Protein AF-A0A8J4BR87-F1 (afdb_monomer_lite)

Sequence (257 aa):
MSEKKEIDDIVEECCTVFRRRQIEGSLPCAKKTLDVLRLIVTNKKHSTAAALIDEMRNVGYKMQTARPVELAIGNMVRRVLHIIREEAKQEEFDDVKPTLSQPSLQETTRNQSGGLLSQALKGRLQMPRGPSLSNLLDAGIDPASFNPSLAPIQESPADRLDAATERGPDPEVDSQAGGLSRSAARQNKKTPQNWKGKHEVIESINELIDELDHIQGSITTQGVEHIHANEVILTMGMSDTTLLFLKEAAKKREFQV

Organism: NCBI:txid51714

Foldseek 3Di:
DVLVVVLVVLLVVLLVCLLVVVDDDLLVLLLSLLVSLLVCLVRDFDLALVRNLVVLVVSLVSSCVSPVVHCSSVVSSVVLSVQSVVLNVVVVVVVVPPPCPDDDDDDDDDDDDDCPPVVVVVPPDDPPDDDDVVNVVVVDDDPVPDDPPPPDDDDDDDDDDDDDDDDDDDDDDDDDDDDDDPPPPPPPPDPSDGDPCSVVSSVVSVVVSVCSVCVLVVLLVCLLVPDAAAEADDDDDDDPSVVSNVVSNVVPYHYHD

InterPro domains:
  IPR000649 Initiation factor 2B-related [PF01008] (22-257)
  IPR037171 NagB/RpiA transferase-like [SSF100950] (7-253)
  IPR051855 Eukaryotic initiation factor 2B subunit beta [PTHR45859] (3-257)

Radius of gyration: 32.0 Å; chains: 1; bounding box: 63×74×99 Å

pLDDT: mean 72.45, std 24.99, range [27.7, 97.06]

Structure (mmCIF, N/CA/C/O backbone):
data_AF-A0A8J4BR87-F1
#
_entry.id   AF-A0A8J4BR87-F1
#
loop_
_atom_site.group_PDB
_atom_site.id
_atom_site.type_symbol
_atom_site.label_atom_id
_atom_site.label_alt_id
_atom_site.label_comp_id
_atom_site.label_asym_id
_atom_site.label_entity_id
_atom_site.label_seq_id
_atom_site.pdbx_PDB_ins_code
_atom_site.Cartn_x
_atom_site.Cartn_y
_atom_site.Cartn_z
_atom_site.occupancy
_atom_site.B_iso_or_equiv
_atom_site.auth_seq_id
_atom_site.auth_comp_id
_atom_site.auth_asym_id
_atom_site.auth_atom_id
_atom_site.pdbx_PDB_model_num
ATOM 1 N N . MET A 1 1 ? 27.539 -10.843 -11.639 1.00 44.28 1 MET A N 1
ATOM 2 C CA . MET A 1 1 ? 26.332 -11.674 -11.858 1.00 44.28 1 MET A CA 1
ATOM 3 C C . MET A 1 1 ? 25.698 -12.147 -10.546 1.00 44.28 1 MET A C 1
ATOM 5 O O . MET A 1 1 ? 24.512 -12.429 -10.589 1.00 44.28 1 MET A O 1
ATOM 9 N N . SER A 1 2 ? 26.409 -12.160 -9.405 1.00 51.53 2 SER A N 1
ATOM 10 C CA . SER A 1 2 ? 25.830 -12.522 -8.092 1.00 51.53 2 SER A CA 1
ATOM 11 C C . SER A 1 2 ? 24.732 -11.577 -7.592 1.00 51.53 2 SER A C 1
ATOM 13 O O . SER A 1 2 ? 23.666 -12.045 -7.231 1.00 51.53 2 SER A O 1
ATOM 15 N N . GLU A 1 3 ? 24.921 -10.261 -7.694 1.00 57.84 3 GLU A N 1
ATOM 16 C CA . GLU A 1 3 ? 23.986 -9.266 -7.126 1.00 57.84 3 GLU A CA 1
ATOM 17 C C . GLU A 1 3 ? 22.577 -9.293 -7.760 1.00 57.84 3 GLU A C 1
ATOM 19 O O . GLU A 1 3 ? 21.573 -9.031 -7.108 1.00 57.84 3 GLU A O 1
ATOM 24 N N . LYS A 1 4 ? 22.468 -9.677 -9.042 1.00 59.34 4 LYS A N 1
ATOM 25 C CA . LYS A 1 4 ? 21.160 -9.880 -9.696 1.00 59.34 4 LYS A CA 1
ATOM 26 C C . LYS A 1 4 ? 20.432 -11.110 -9.154 1.00 59.34 4 LYS A C 1
ATOM 28 O O . LYS A 1 4 ? 19.213 -11.087 -9.052 1.00 59.34 4 LYS A O 1
ATOM 33 N N . LYS A 1 5 ? 21.191 -12.157 -8.820 1.00 62.69 5 LYS A N 1
ATOM 34 C CA . LYS A 1 5 ? 20.657 -13.411 -8.292 1.00 62.69 5 LYS A CA 1
ATOM 35 C C . LYS A 1 5 ? 20.088 -13.201 -6.887 1.00 62.69 5 LYS A C 1
ATOM 37 O O . LYS A 1 5 ? 18.991 -13.659 -6.617 1.00 62.69 5 LYS A O 1
ATOM 42 N N . GLU A 1 6 ? 20.759 -12.390 -6.070 1.00 84.00 6 GLU A N 1
ATOM 43 C CA . GLU A 1 6 ? 20.320 -12.060 -4.707 1.00 84.00 6 GLU A CA 1
ATOM 44 C C . GLU A 1 6 ? 18.938 -11.381 -4.663 1.00 84.00 6 GLU A C 1
ATOM 46 O O . GLU A 1 6 ? 18.112 -11.714 -3.820 1.00 84.00 6 GLU A O 1
ATOM 51 N N . ILE A 1 7 ? 18.633 -10.466 -5.591 1.00 85.94 7 ILE A N 1
ATOM 52 C CA . ILE A 1 7 ? 17.323 -9.784 -5.614 1.00 85.94 7 ILE A CA 1
ATOM 53 C C . ILE A 1 7 ? 16.216 -10.727 -6.085 1.00 85.94 7 ILE A C 1
ATOM 55 O O . ILE A 1 7 ? 15.117 -10.718 -5.529 1.00 85.94 7 ILE A O 1
ATOM 59 N N . ASP A 1 8 ? 16.489 -11.527 -7.114 1.00 87.62 8 ASP A N 1
ATOM 60 C CA . ASP A 1 8 ? 15.513 -12.491 -7.624 1.00 87.62 8 ASP A CA 1
ATOM 61 C C . ASP A 1 8 ? 15.208 -13.571 -6.567 1.00 87.62 8 ASP A C 1
ATOM 63 O O . ASP A 1 8 ? 14.056 -13.997 -6.447 1.00 87.62 8 ASP A O 1
ATOM 67 N N . ASP A 1 9 ? 16.198 -13.928 -5.739 1.00 91.50 9 ASP A N 1
ATOM 68 C CA . ASP A 1 9 ? 16.033 -14.799 -4.573 1.00 91.50 9 ASP A CA 1
ATOM 69 C C . ASP A 1 9 ? 15.124 -14.151 -3.509 1.00 91.50 9 ASP A C 1
ATOM 71 O O . ASP A 1 9 ? 14.207 -14.807 -3.022 1.00 91.50 9 ASP A O 1
ATOM 75 N N . ILE A 1 10 ? 15.280 -12.851 -3.213 1.00 90.81 10 ILE A N 1
ATOM 76 C CA . ILE A 1 10 ? 14.391 -12.112 -2.288 1.00 90.81 10 ILE A CA 1
ATOM 77 C C . ILE A 1 10 ? 12.951 -12.048 -2.819 1.00 90.81 10 ILE A C 1
ATOM 79 O O . ILE A 1 10 ? 11.987 -12.154 -2.056 1.00 90.81 10 ILE A O 1
ATOM 83 N N . VAL A 1 11 ? 12.775 -11.881 -4.133 1.00 91.69 11 VAL A N 1
ATOM 84 C CA . VAL A 1 11 ? 11.447 -11.906 -4.764 1.00 91.69 11 VAL A CA 1
ATOM 85 C C . VAL A 1 11 ? 10.819 -13.292 -4.639 1.00 91.69 11 VAL A C 1
ATOM 87 O O . VAL A 1 11 ? 9.633 -13.390 -4.314 1.00 91.69 11 VAL A O 1
ATOM 90 N N . GLU A 1 12 ? 11.580 -14.364 -4.877 1.00 93.31 12 GLU A N 1
ATOM 91 C CA . GLU A 1 12 ? 11.076 -15.728 -4.696 1.00 93.31 12 GLU A CA 1
ATOM 92 C C . GLU A 1 12 ? 10.766 -16.010 -3.225 1.00 93.31 12 GLU A C 1
ATOM 94 O O . GLU A 1 12 ? 9.688 -16.522 -2.932 1.00 93.31 12 GLU A O 1
ATOM 99 N N . GLU A 1 13 ? 11.628 -15.601 -2.294 1.00 93.38 13 GLU A N 1
ATOM 100 C CA . GLU A 1 13 ? 11.376 -15.698 -0.858 1.00 93.38 13 GLU A CA 1
ATOM 101 C C . GLU A 1 13 ? 10.061 -14.998 -0.497 1.00 93.38 13 GLU A C 1
ATOM 103 O O . GLU A 1 13 ? 9.179 -15.616 0.099 1.00 93.38 13 GLU A O 1
ATOM 108 N N . CYS A 1 14 ? 9.854 -13.762 -0.954 1.00 91.50 14 CYS A N 1
ATOM 109 C CA . CYS A 1 14 ? 8.600 -13.037 -0.754 1.00 91.50 14 CYS A CA 1
ATOM 110 C C . CYS A 1 14 ? 7.389 -13.793 -1.335 1.00 91.50 14 CYS A C 1
ATOM 112 O O . CYS A 1 14 ? 6.352 -13.926 -0.680 1.00 91.50 14 CYS A O 1
ATOM 114 N N . CYS A 1 15 ? 7.526 -14.382 -2.527 1.00 93.06 15 CYS A N 1
ATOM 115 C CA . CYS A 1 15 ? 6.483 -15.227 -3.110 1.00 93.06 15 CYS A CA 1
ATOM 116 C C . CYS A 1 15 ? 6.211 -16.474 -2.253 1.00 93.06 15 CYS A C 1
ATOM 118 O O . CYS A 1 15 ? 5.051 -16.855 -2.085 1.00 93.06 15 CYS A O 1
ATOM 120 N N . THR A 1 16 ? 7.239 -17.108 -1.678 1.00 94.19 16 THR A N 1
ATOM 121 C CA . THR A 1 16 ? 7.049 -18.249 -0.770 1.00 94.19 16 THR A CA 1
ATOM 122 C C . THR A 1 16 ? 6.348 -17.842 0.522 1.00 94.19 16 THR A C 1
ATOM 124 O O . THR A 1 16 ? 5.441 -18.553 0.952 1.00 94.19 16 THR A O 1
ATOM 127 N N . VAL A 1 17 ? 6.688 -16.682 1.091 1.00 93.00 17 VAL A N 1
ATOM 128 C CA . VAL A 1 17 ? 6.035 -16.094 2.270 1.00 93.00 17 VAL A CA 1
ATOM 129 C C . VAL A 1 17 ? 4.542 -15.876 2.002 1.00 93.00 17 VAL A C 1
ATOM 131 O O . VAL A 1 17 ? 3.706 -16.261 2.824 1.00 93.00 17 VAL A O 1
ATOM 134 N N . PHE A 1 18 ? 4.185 -15.354 0.822 1.00 93.69 18 PHE A N 1
ATOM 135 C CA . PHE A 1 18 ? 2.788 -15.176 0.413 1.00 93.69 18 PHE A CA 1
ATOM 136 C C . PHE A 1 18 ? 2.056 -16.498 0.162 1.00 93.69 18 PHE A C 1
ATOM 138 O O . PHE A 1 18 ? 0.929 -16.657 0.631 1.00 93.69 18 PHE A O 1
ATOM 145 N N . ARG A 1 19 ? 2.685 -17.474 -0.510 1.00 92.56 19 ARG A N 1
ATOM 146 C CA . ARG A 1 19 ? 2.087 -18.807 -0.733 1.00 92.56 19 ARG A CA 1
ATOM 147 C C . ARG A 1 19 ? 1.840 -19.550 0.581 1.00 92.56 19 ARG A C 1
ATOM 149 O O . ARG A 1 19 ? 0.820 -20.216 0.727 1.00 92.56 19 ARG A O 1
ATOM 156 N N . ARG A 1 20 ? 2.770 -19.431 1.534 1.00 93.94 20 ARG A N 1
ATOM 157 C CA . ARG A 1 20 ? 2.714 -20.082 2.853 1.00 93.94 20 ARG A CA 1
ATOM 158 C C . ARG A 1 20 ? 1.835 -19.350 3.866 1.00 93.94 20 ARG A C 1
ATOM 160 O O . ARG A 1 20 ? 1.675 -19.866 4.965 1.00 93.94 20 ARG A O 1
ATOM 167 N N . ARG A 1 21 ? 1.278 -18.182 3.515 1.00 87.31 21 ARG A N 1
ATOM 168 C CA . ARG A 1 21 ? 0.439 -17.350 4.399 1.00 87.31 21 ARG A CA 1
ATOM 169 C C . ARG A 1 21 ? 1.119 -16.975 5.719 1.00 87.31 21 ARG A C 1
ATOM 171 O O . ARG A 1 21 ? 0.490 -16.916 6.763 1.00 87.31 21 ARG A O 1
ATOM 178 N N . GLN A 1 22 ? 2.422 -16.717 5.671 1.00 90.81 22 GLN A N 1
ATOM 179 C CA . GLN A 1 22 ? 3.157 -16.269 6.860 1.00 90.81 22 GLN A CA 1
ATOM 180 C C . GLN A 1 22 ? 2.854 -14.809 7.214 1.00 90.81 22 GLN A C 1
ATOM 182 O O . GLN A 1 22 ? 3.007 -14.405 8.361 1.00 90.81 22 GLN A O 1
ATOM 187 N N . ILE A 1 23 ? 2.436 -14.021 6.220 1.00 89.06 23 ILE A N 1
ATOM 188 C CA . ILE A 1 23 ? 1.965 -12.652 6.395 1.00 89.06 23 ILE A CA 1
ATOM 189 C C . ILE A 1 23 ? 0.513 -12.620 5.927 1.00 89.06 23 ILE A C 1
ATOM 191 O O . ILE A 1 23 ? 0.223 -12.953 4.774 1.00 89.06 23 ILE A O 1
ATOM 195 N N . GLU A 1 24 ? -0.385 -12.233 6.826 1.00 86.19 24 GLU A N 1
ATOM 196 C CA . GLU A 1 24 ? -1.817 -12.101 6.567 1.00 86.19 24 GLU A CA 1
ATOM 197 C C . GLU A 1 24 ? -2.277 -10.667 6.834 1.00 86.19 24 GLU A C 1
ATOM 199 O O . GLU A 1 24 ? -1.719 -9.970 7.682 1.00 86.19 24 GLU A O 1
ATOM 204 N N . GLY A 1 25 ? -3.288 -10.219 6.088 1.00 89.62 25 GLY A N 1
ATOM 205 C CA . GLY A 1 25 ? -3.861 -8.886 6.230 1.00 89.62 25 GLY A CA 1
ATOM 206 C C . GLY A 1 25 ? -3.328 -7.878 5.214 1.00 89.62 25 GLY A C 1
ATOM 207 O O . GLY A 1 25 ? -2.208 -7.971 4.706 1.00 89.62 25 GLY A O 1
ATOM 208 N N . SER A 1 26 ? -4.149 -6.870 4.928 1.00 92.88 26 SER A N 1
ATOM 209 C CA . SER A 1 26 ? -3.896 -5.898 3.862 1.00 92.88 26 SER A CA 1
ATOM 210 C C . SER A 1 26 ? -2.658 -5.033 4.120 1.00 92.88 26 SER A C 1
ATOM 212 O O . SER A 1 26 ? -1.836 -4.865 3.220 1.00 92.88 26 SER A O 1
ATOM 214 N N . LEU A 1 27 ? -2.494 -4.522 5.345 1.00 93.06 27 LEU A N 1
ATOM 215 C CA . LEU A 1 27 ? -1.415 -3.605 5.721 1.00 93.06 27 LEU A CA 1
ATOM 216 C C . LEU A 1 27 ? -0.010 -4.239 5.663 1.00 93.06 27 LEU A C 1
ATOM 218 O O . LEU A 1 27 ? 0.834 -3.717 4.932 1.00 93.06 27 LEU A O 1
ATOM 222 N N . PRO A 1 28 ? 0.288 -5.352 6.366 1.00 93.94 28 PRO A N 1
ATOM 223 C CA . PRO A 1 28 ? 1.635 -5.921 6.340 1.00 93.94 28 PRO A CA 1
ATOM 224 C C . PRO A 1 28 ? 2.002 -6.457 4.948 1.00 93.94 28 PRO A C 1
ATOM 226 O O . PRO A 1 28 ? 3.160 -6.387 4.536 1.00 93.94 28 PRO A O 1
ATOM 229 N N . CYS A 1 29 ? 1.014 -6.916 4.175 1.00 94.62 29 CYS A N 1
ATOM 230 C CA . CYS A 1 29 ? 1.235 -7.356 2.802 1.00 94.62 29 CYS A CA 1
ATOM 231 C C . CYS A 1 29 ? 1.516 -6.187 1.854 1.00 94.62 29 CYS A C 1
ATOM 233 O O . CYS A 1 29 ? 2.370 -6.317 0.973 1.00 94.62 29 CYS A O 1
ATOM 235 N N . ALA A 1 30 ? 0.851 -5.044 2.042 1.00 96.06 30 ALA A N 1
ATOM 236 C CA . ALA A 1 30 ? 1.151 -3.819 1.310 1.00 96.06 30 ALA A CA 1
ATOM 237 C C . ALA A 1 30 ? 2.583 -3.338 1.595 1.00 96.06 30 ALA A C 1
ATOM 239 O O . ALA A 1 30 ? 3.346 -3.138 0.651 1.00 96.06 30 ALA A O 1
ATOM 240 N N . LYS A 1 31 ? 2.983 -3.262 2.874 1.00 95.12 31 LYS A N 1
ATOM 241 C CA . LYS A 1 31 ? 4.339 -2.847 3.281 1.00 95.12 31 LYS A CA 1
ATOM 242 C C . LYS A 1 31 ? 5.420 -3.757 2.709 1.00 95.12 31 LYS A C 1
ATOM 244 O O . LYS A 1 31 ? 6.306 -3.285 2.005 1.00 95.12 31 LYS A O 1
ATOM 249 N N . LYS A 1 32 ? 5.286 -5.076 2.896 1.00 94.62 32 LYS A N 1
ATOM 250 C CA . LYS A 1 32 ? 6.249 -6.046 2.352 1.00 94.62 32 LYS A CA 1
ATOM 251 C C . LYS A 1 32 ? 6.350 -5.959 0.827 1.00 94.62 32 LYS A C 1
ATOM 253 O O . LYS A 1 32 ? 7.435 -6.126 0.275 1.00 94.62 32 LYS A O 1
ATOM 258 N N . THR A 1 33 ? 5.233 -5.689 0.145 1.00 95.62 33 THR A N 1
ATOM 259 C CA . THR A 1 33 ? 5.228 -5.480 -1.309 1.00 95.62 33 THR A CA 1
ATOM 260 C C . THR A 1 33 ? 6.038 -4.243 -1.685 1.00 95.62 33 THR A C 1
ATOM 262 O O . THR A 1 33 ? 6.914 -4.339 -2.540 1.00 95.62 33 THR A O 1
ATOM 265 N N . LEU A 1 34 ? 5.798 -3.106 -1.030 1.00 96.75 34 LEU A N 1
ATOM 266 C CA . LEU A 1 34 ? 6.537 -1.868 -1.286 1.00 96.75 34 LEU A CA 1
ATOM 267 C C . LEU A 1 34 ? 8.026 -1.993 -0.960 1.00 96.75 34 LEU A C 1
ATOM 269 O O . LEU A 1 34 ? 8.841 -1.509 -1.737 1.00 96.75 34 LEU A O 1
ATOM 273 N N . ASP A 1 35 ? 8.394 -2.705 0.106 1.00 95.12 35 ASP A N 1
ATOM 274 C CA . ASP A 1 35 ? 9.796 -2.960 0.450 1.00 95.12 35 ASP A CA 1
ATOM 275 C C . ASP A 1 35 ? 10.542 -3.705 -0.659 1.00 95.12 35 ASP A C 1
ATOM 277 O O . ASP A 1 35 ? 11.651 -3.319 -1.036 1.00 95.12 35 ASP A O 1
ATOM 281 N N . VAL A 1 36 ? 9.925 -4.752 -1.216 1.00 94.62 36 VAL A N 1
ATOM 282 C CA . VAL A 1 36 ? 10.506 -5.516 -2.329 1.00 94.62 36 VAL A CA 1
ATOM 283 C C . VAL A 1 36 ? 10.600 -4.652 -3.587 1.00 94.62 36 VAL A C 1
ATOM 285 O O . VAL A 1 36 ? 11.641 -4.642 -4.244 1.00 94.62 36 VAL A O 1
ATOM 288 N N . LEU A 1 37 ? 9.550 -3.891 -3.911 1.00 94.69 37 LEU A N 1
ATOM 289 C CA . LEU A 1 37 ? 9.556 -2.995 -5.071 1.00 94.69 37 LEU A CA 1
ATOM 290 C C . LEU A 1 37 ? 10.626 -1.901 -4.941 1.00 94.69 37 LEU A C 1
ATOM 292 O O . LEU A 1 37 ? 11.383 -1.675 -5.883 1.00 94.69 37 LEU A O 1
ATOM 296 N N . ARG A 1 38 ? 10.758 -1.288 -3.762 1.00 94.50 38 ARG A N 1
ATOM 297 C CA . ARG A 1 38 ? 11.815 -0.321 -3.443 1.00 94.50 38 ARG A CA 1
ATOM 298 C C . ARG A 1 38 ? 13.200 -0.935 -3.621 1.00 94.50 38 ARG A C 1
ATOM 300 O O . ARG A 1 38 ? 14.060 -0.331 -4.256 1.00 94.50 38 ARG A O 1
ATOM 307 N N . LEU A 1 39 ? 13.417 -2.147 -3.107 1.00 92.38 39 LEU A N 1
ATOM 308 C CA . LEU A 1 39 ? 14.700 -2.844 -3.223 1.00 92.38 39 LEU A CA 1
ATOM 309 C C . LEU A 1 39 ? 15.091 -3.091 -4.688 1.00 92.38 39 LEU A C 1
ATOM 311 O O . LEU A 1 39 ? 16.261 -2.926 -5.048 1.00 92.38 39 LEU A O 1
ATOM 315 N N . ILE A 1 40 ? 14.118 -3.451 -5.530 1.00 91.25 40 ILE A N 1
ATOM 316 C CA . ILE A 1 40 ? 14.319 -3.641 -6.970 1.00 91.25 40 ILE A CA 1
ATOM 317 C C . ILE A 1 40 ? 14.729 -2.325 -7.624 1.00 91.25 40 ILE A C 1
ATOM 319 O O . ILE A 1 40 ? 15.758 -2.294 -8.301 1.00 91.25 40 ILE A O 1
ATOM 323 N N . VAL A 1 41 ? 13.979 -1.245 -7.379 1.00 90.75 41 VAL A N 1
ATOM 324 C CA . VAL A 1 41 ? 14.276 0.078 -7.947 1.00 90.75 41 VAL A CA 1
ATOM 325 C C . VAL A 1 41 ? 15.675 0.530 -7.531 1.00 90.75 41 VAL A C 1
ATOM 327 O O . VAL A 1 41 ? 16.441 0.971 -8.386 1.00 90.75 41 VAL A O 1
ATOM 330 N N . THR A 1 42 ? 16.056 0.365 -6.261 1.00 89.56 42 THR A N 1
ATOM 331 C CA . THR A 1 42 ? 17.358 0.791 -5.722 1.00 89.56 42 THR A CA 1
ATOM 332 C C . THR A 1 42 ? 18.535 0.014 -6.308 1.00 89.56 42 THR A C 1
ATOM 334 O O . THR A 1 42 ? 19.512 0.632 -6.739 1.00 89.56 42 THR A O 1
ATOM 337 N N . ASN A 1 43 ? 18.458 -1.314 -6.387 1.00 86.69 43 ASN A N 1
ATOM 338 C CA . ASN A 1 43 ? 19.631 -2.134 -6.711 1.00 86.69 43 ASN A CA 1
ATOM 339 C C . ASN A 1 43 ? 19.734 -2.514 -8.194 1.00 86.69 43 ASN A C 1
ATOM 341 O O . ASN A 1 43 ? 20.841 -2.612 -8.732 1.00 86.69 43 ASN A O 1
ATOM 345 N N . LYS A 1 44 ? 18.614 -2.691 -8.909 1.00 83.38 44 LYS A N 1
ATOM 346 C CA . LYS A 1 44 ? 18.674 -2.994 -10.345 1.00 83.38 44 LYS A CA 1
ATOM 347 C C . LYS A 1 44 ? 19.016 -1.723 -11.144 1.00 83.38 44 LYS A C 1
ATOM 349 O O . LYS A 1 44 ? 18.577 -0.605 -10.855 1.00 83.38 44 LYS A O 1
ATOM 354 N N . LYS A 1 45 ? 19.874 -1.896 -12.156 1.00 80.06 45 LYS A N 1
ATOM 355 C CA . LYS A 1 45 ? 20.243 -0.839 -13.111 1.00 80.06 45 LYS A CA 1
ATOM 356 C C . LYS A 1 45 ? 19.195 -0.802 -14.216 1.00 80.06 45 LYS A C 1
ATOM 358 O O . LYS A 1 45 ? 19.082 -1.767 -14.971 1.00 80.06 45 LYS A O 1
ATOM 363 N N . HIS A 1 46 ? 18.461 0.300 -14.309 1.00 80.62 46 HIS A N 1
ATOM 364 C CA . HIS A 1 46 ? 17.431 0.508 -15.323 1.00 80.62 46 HIS A CA 1
ATOM 365 C C . HIS A 1 46 ? 17.866 1.626 -16.264 1.00 80.62 46 HIS A C 1
ATOM 367 O O . HIS A 1 46 ? 18.093 2.752 -15.827 1.00 80.62 46 HIS A O 1
ATOM 373 N N . SER A 1 47 ? 17.994 1.303 -17.551 1.00 79.19 47 SER A N 1
ATOM 374 C CA . SER A 1 47 ? 18.400 2.267 -18.582 1.00 79.19 47 SER A CA 1
ATOM 375 C C . SER A 1 47 ? 17.255 3.163 -19.054 1.00 79.19 47 SER A C 1
ATOM 377 O O . SER A 1 47 ? 17.500 4.234 -19.595 1.00 79.19 47 SER A O 1
ATOM 379 N N . THR A 1 48 ? 16.008 2.725 -18.878 1.00 87.06 48 THR A N 1
ATOM 380 C CA . THR A 1 48 ? 14.811 3.419 -19.368 1.00 87.06 48 THR A CA 1
ATOM 381 C C . THR A 1 48 ? 13.644 3.142 -18.428 1.00 87.06 48 THR A C 1
ATOM 383 O O . THR A 1 48 ? 13.526 2.024 -17.919 1.00 87.06 48 THR A O 1
ATOM 386 N N . ALA A 1 49 ? 12.752 4.120 -18.252 1.00 88.00 49 ALA A N 1
ATOM 387 C CA . ALA A 1 49 ? 11.529 3.961 -17.467 1.00 88.00 49 ALA A CA 1
ATOM 388 C C . ALA A 1 49 ? 10.662 2.784 -17.959 1.00 88.00 49 ALA A C 1
ATOM 390 O O . ALA A 1 49 ? 10.167 2.003 -17.153 1.00 88.00 49 ALA A O 1
ATOM 391 N N . ALA A 1 50 ? 10.555 2.578 -19.278 1.00 89.88 50 ALA A N 1
ATOM 392 C CA . ALA A 1 50 ? 9.822 1.451 -19.864 1.00 89.88 50 ALA A CA 1
ATOM 393 C C . ALA A 1 50 ? 10.346 0.081 -19.389 1.00 89.88 50 ALA A C 1
ATOM 395 O O . ALA A 1 50 ? 9.563 -0.776 -18.987 1.00 89.88 50 ALA A O 1
ATOM 396 N N . ALA A 1 51 ? 11.671 -0.096 -19.346 1.00 90.88 51 ALA A N 1
ATOM 397 C CA . ALA A 1 51 ? 12.285 -1.338 -18.877 1.00 90.88 51 ALA A CA 1
ATOM 398 C C . ALA A 1 51 ? 12.040 -1.578 -17.376 1.00 90.88 51 ALA A C 1
ATOM 400 O O . ALA A 1 51 ? 11.856 -2.718 -16.956 1.00 90.88 51 ALA A O 1
ATOM 401 N N . LEU A 1 52 ? 12.022 -0.514 -16.562 1.00 91.25 52 LEU A N 1
ATOM 402 C CA . LEU A 1 52 ? 11.656 -0.603 -15.145 1.00 91.25 52 LEU A CA 1
ATOM 403 C C . LEU A 1 52 ? 10.180 -0.989 -14.971 1.00 91.25 52 LEU A C 1
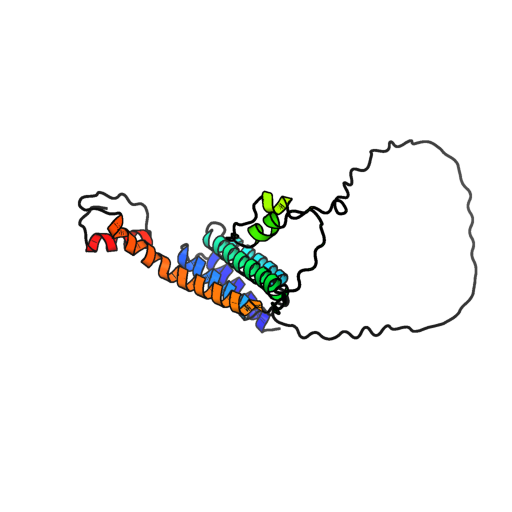ATOM 405 O O . LEU A 1 52 ? 9.857 -1.863 -14.171 1.00 91.25 52 LEU A O 1
ATOM 409 N N . ILE A 1 53 ? 9.293 -0.373 -15.749 1.00 93.31 53 ILE A N 1
ATOM 410 C CA . ILE A 1 53 ? 7.858 -0.658 -15.735 1.00 93.31 53 ILE A CA 1
ATOM 411 C C . ILE A 1 53 ? 7.585 -2.130 -16.073 1.00 93.31 53 ILE A C 1
ATOM 413 O O . ILE A 1 53 ? 6.788 -2.769 -15.385 1.00 93.31 53 ILE A O 1
ATOM 417 N N . ASP A 1 54 ? 8.220 -2.676 -17.110 1.00 93.69 54 ASP A N 1
ATOM 418 C CA . ASP A 1 54 ? 8.008 -4.070 -17.514 1.00 93.69 54 ASP A CA 1
ATOM 419 C C . ASP A 1 54 ? 8.543 -5.058 -16.466 1.00 93.69 54 ASP A C 1
ATOM 421 O O . ASP A 1 54 ? 7.857 -6.023 -16.121 1.00 93.69 54 ASP A O 1
ATOM 425 N N . GLU A 1 55 ? 9.707 -4.776 -15.876 1.00 92.12 55 GLU A N 1
ATOM 426 C CA . GLU A 1 55 ? 10.253 -5.568 -14.768 1.00 92.12 55 GLU A CA 1
ATOM 427 C C . GLU A 1 55 ? 9.300 -5.574 -13.563 1.00 92.12 55 GLU A C 1
ATOM 429 O O . GLU A 1 55 ? 8.974 -6.627 -13.011 1.00 92.12 55 GLU A O 1
ATOM 434 N N . MET A 1 56 ? 8.785 -4.405 -13.181 1.00 93.50 56 MET A N 1
ATOM 435 C CA . MET A 1 56 ? 7.850 -4.280 -12.066 1.00 93.50 56 MET A CA 1
ATOM 436 C C . MET A 1 56 ? 6.507 -4.953 -12.325 1.00 93.50 56 MET A C 1
ATOM 438 O O . MET A 1 56 ? 5.922 -5.519 -11.399 1.00 93.50 56 MET A O 1
ATOM 442 N N . ARG A 1 57 ? 6.021 -4.944 -13.571 1.00 95.25 57 ARG A N 1
ATOM 443 C CA . ARG A 1 57 ? 4.837 -5.725 -13.952 1.00 95.25 57 ARG A CA 1
ATOM 444 C C . ARG A 1 57 ? 5.090 -7.219 -13.799 1.00 95.25 57 ARG A C 1
ATOM 446 O O . ARG A 1 57 ? 4.237 -7.899 -13.239 1.00 95.25 57 ARG A O 1
ATOM 453 N N . ASN A 1 58 ? 6.237 -7.721 -14.254 1.00 94.69 58 ASN A N 1
ATOM 454 C CA . ASN A 1 58 ? 6.569 -9.144 -14.161 1.00 94.69 58 ASN A CA 1
ATOM 455 C C . ASN A 1 58 ? 6.680 -9.602 -12.702 1.00 94.69 58 ASN A C 1
ATOM 457 O O . ASN A 1 58 ? 6.055 -10.591 -12.312 1.00 94.69 58 ASN A O 1
ATOM 461 N N . VAL A 1 59 ? 7.413 -8.850 -11.876 1.00 94.44 59 VAL A N 1
ATOM 462 C CA . VAL A 1 59 ? 7.532 -9.127 -10.437 1.00 94.44 59 VAL A CA 1
ATOM 463 C C . VAL A 1 59 ? 6.171 -9.029 -9.750 1.00 94.44 59 VAL A C 1
ATOM 465 O O . VAL A 1 59 ? 5.775 -9.940 -9.024 1.00 94.44 59 VAL A O 1
ATOM 468 N N . GLY A 1 60 ? 5.414 -7.967 -10.023 1.00 94.75 60 GLY A N 1
ATOM 469 C CA . GLY A 1 60 ? 4.093 -7.763 -9.441 1.00 94.75 60 GLY A CA 1
ATOM 470 C C . GLY A 1 60 ? 3.093 -8.854 -9.823 1.00 94.75 60 GLY A C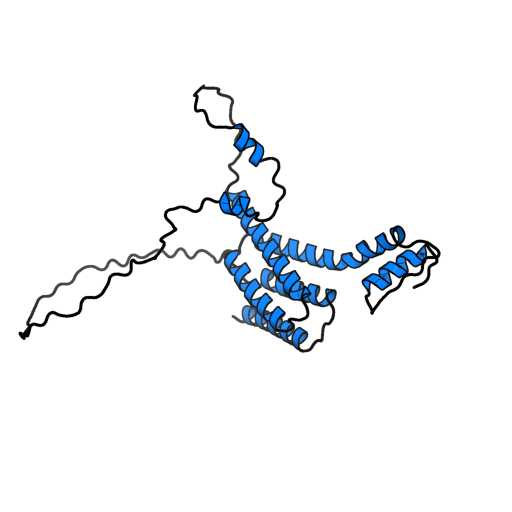 1
ATOM 471 O O . GLY A 1 60 ? 2.358 -9.334 -8.963 1.00 94.75 60 GLY A O 1
ATOM 472 N N . TYR A 1 61 ? 3.109 -9.315 -11.076 1.00 95.81 61 TYR A N 1
ATOM 473 C CA . TYR A 1 61 ? 2.294 -10.442 -11.533 1.00 95.81 61 TYR A CA 1
ATOM 474 C C . TYR A 1 61 ? 2.673 -11.738 -10.808 1.00 95.81 61 TYR A C 1
ATOM 476 O O . TYR A 1 61 ? 1.799 -12.474 -10.343 1.00 95.81 61 TYR A O 1
ATOM 484 N N . LYS A 1 62 ? 3.972 -11.999 -10.628 1.00 95.31 62 LYS A N 1
ATOM 485 C CA . LYS A 1 62 ? 4.467 -13.162 -9.879 1.00 95.31 62 LYS A CA 1
ATOM 486 C C . LYS A 1 62 ? 4.031 -13.131 -8.407 1.00 95.31 62 LYS A C 1
ATOM 488 O O . LYS A 1 62 ? 3.565 -14.138 -7.878 1.00 95.31 62 LYS A O 1
ATOM 493 N N . MET A 1 63 ? 4.099 -11.967 -7.761 1.00 93.56 63 MET A N 1
ATOM 494 C CA . MET A 1 63 ? 3.643 -11.781 -6.377 1.00 93.56 63 MET A CA 1
ATOM 495 C C . MET A 1 63 ? 2.117 -11.891 -6.247 1.00 93.56 63 MET A C 1
ATOM 497 O O . MET A 1 63 ? 1.617 -12.489 -5.296 1.00 93.56 63 MET A O 1
ATOM 501 N N . GLN A 1 64 ? 1.359 -11.357 -7.208 1.00 94.56 64 GLN A N 1
ATOM 502 C CA . GLN A 1 64 ? -0.103 -11.413 -7.192 1.00 94.56 64 GLN A CA 1
ATOM 503 C C . GLN A 1 64 ? -0.625 -12.831 -7.451 1.00 94.56 64 GLN A C 1
ATOM 505 O O . GLN A 1 64 ? -1.563 -13.275 -6.794 1.00 94.56 64 GLN A O 1
ATOM 510 N N . THR A 1 65 ? -0.002 -13.571 -8.370 1.00 94.62 65 THR A N 1
ATOM 511 C CA . THR A 1 65 ? -0.355 -14.976 -8.636 1.00 94.62 65 THR A CA 1
ATOM 512 C C . THR A 1 65 ? 0.004 -15.898 -7.473 1.00 94.62 65 THR A C 1
ATOM 514 O O . THR A 1 65 ? -0.670 -16.906 -7.274 1.00 94.62 65 THR A O 1
ATOM 517 N N . ALA A 1 66 ? 1.001 -15.542 -6.653 1.00 93.31 66 ALA A N 1
ATOM 518 C CA . ALA A 1 66 ? 1.306 -16.262 -5.418 1.00 93.31 66 ALA A CA 1
ATOM 519 C C . ALA A 1 66 ? 0.145 -16.225 -4.405 1.00 93.31 66 ALA A C 1
ATOM 521 O O . ALA A 1 66 ? -0.044 -17.194 -3.669 1.00 93.31 66 ALA A O 1
ATOM 522 N N . ARG A 1 67 ? -0.642 -15.138 -4.375 1.00 91.12 67 ARG A N 1
ATOM 523 C CA . ARG A 1 67 ? -1.815 -14.997 -3.499 1.00 91.12 67 ARG A CA 1
ATOM 524 C C . ARG A 1 67 ? -2.875 -14.068 -4.121 1.00 91.12 67 ARG A C 1
ATOM 526 O O . ARG A 1 67 ? -2.940 -12.891 -3.766 1.00 91.12 67 ARG A O 1
ATOM 533 N N . PRO A 1 68 ? -3.751 -14.586 -5.003 1.00 91.50 68 PRO A N 1
ATOM 534 C CA . PRO A 1 68 ? -4.678 -13.757 -5.782 1.00 91.50 68 PRO A CA 1
ATOM 535 C C . PRO A 1 68 ? -5.815 -13.139 -4.956 1.00 91.50 68 PRO A C 1
ATOM 537 O O . PRO A 1 68 ? -6.387 -12.134 -5.369 1.00 91.50 68 PRO A O 1
ATOM 540 N N . VAL A 1 69 ? -6.131 -13.714 -3.791 1.00 92.56 69 VAL A N 1
ATOM 541 C CA . VAL A 1 69 ? -7.181 -13.215 -2.880 1.00 92.56 69 VAL A CA 1
ATOM 542 C C . VAL A 1 69 ? -6.804 -11.861 -2.271 1.00 92.56 69 VAL A C 1
ATOM 544 O O . VAL A 1 69 ? -7.664 -11.056 -1.930 1.00 92.56 69 VAL A O 1
ATOM 547 N N . GLU A 1 70 ? -5.509 -11.581 -2.160 1.00 92.44 70 GLU A N 1
ATOM 548 C CA . GLU A 1 70 ? -5.009 -10.410 -1.453 1.00 92.44 70 GLU A CA 1
ATOM 549 C C . GLU A 1 70 ? -4.681 -9.282 -2.421 1.00 92.44 70 GLU A C 1
ATOM 551 O O . GLU A 1 70 ? -3.556 -9.094 -2.893 1.00 92.44 70 GLU A O 1
ATOM 556 N N . LEU A 1 71 ? -5.725 -8.505 -2.704 1.00 93.94 71 LEU A N 1
ATOM 557 C CA . LEU A 1 71 ? -5.717 -7.423 -3.684 1.00 93.94 71 LEU A CA 1
ATOM 558 C C . LEU A 1 71 ? -4.768 -6.274 -3.316 1.00 93.94 71 LEU A C 1
ATOM 560 O O . LEU A 1 71 ? -4.366 -5.522 -4.204 1.00 93.94 71 LEU A O 1
ATOM 564 N N . ALA A 1 72 ? -4.377 -6.153 -2.042 1.00 95.25 72 ALA A N 1
ATOM 565 C CA . ALA A 1 72 ? -3.429 -5.144 -1.574 1.00 95.25 72 ALA A CA 1
ATOM 566 C C . ALA A 1 72 ? -2.097 -5.206 -2.341 1.00 95.25 72 ALA A C 1
ATOM 568 O O . ALA A 1 72 ? -1.577 -4.165 -2.734 1.00 95.25 72 ALA A O 1
ATOM 569 N N . ILE A 1 73 ? -1.602 -6.413 -2.649 1.00 94.88 73 ILE A N 1
ATOM 570 C CA . ILE A 1 73 ? -0.361 -6.618 -3.414 1.00 94.88 73 ILE A CA 1
ATOM 571 C C . ILE A 1 73 ? -0.489 -5.969 -4.799 1.00 94.88 73 ILE A C 1
ATOM 573 O O . ILE A 1 73 ? 0.312 -5.118 -5.180 1.00 94.88 73 ILE A O 1
ATOM 577 N N . GLY A 1 74 ? -1.548 -6.319 -5.536 1.00 95.38 74 GLY A N 1
ATOM 578 C CA . GLY A 1 74 ? -1.800 -5.771 -6.870 1.00 95.38 74 GLY A CA 1
ATOM 579 C C . GLY A 1 74 ? -2.087 -4.267 -6.854 1.00 95.38 74 GLY A C 1
ATOM 580 O O . GLY A 1 74 ? -1.661 -3.549 -7.756 1.00 95.38 74 GLY A O 1
ATOM 581 N N . ASN A 1 75 ? -2.776 -3.769 -5.823 1.00 96.62 75 ASN A N 1
ATOM 582 C CA . ASN A 1 75 ? -3.042 -2.340 -5.645 1.00 96.62 75 ASN A CA 1
ATOM 583 C C . ASN A 1 75 ? -1.746 -1.546 -5.442 1.00 96.62 75 ASN A C 1
ATOM 585 O O . ASN A 1 75 ? -1.568 -0.524 -6.103 1.00 96.62 75 ASN A O 1
ATOM 589 N N . MET A 1 76 ? -0.825 -2.033 -4.602 1.00 96.81 76 MET A N 1
ATOM 590 C CA . MET A 1 76 ? 0.471 -1.380 -4.388 1.00 96.81 76 MET A CA 1
ATOM 591 C C . MET A 1 76 ? 1.322 -1.395 -5.656 1.00 96.81 76 MET A C 1
ATOM 593 O O . MET A 1 76 ? 1.823 -0.350 -6.058 1.00 96.81 76 MET A O 1
ATOM 597 N N . VAL A 1 77 ? 1.406 -2.531 -6.358 1.00 96.88 77 VAL A N 1
ATOM 598 C CA . VAL A 1 77 ? 2.120 -2.616 -7.646 1.00 96.88 77 VAL A CA 1
ATOM 599 C C . VAL A 1 77 ? 1.565 -1.598 -8.645 1.00 96.88 77 VAL A C 1
ATOM 601 O O . VAL A 1 77 ? 2.332 -0.869 -9.268 1.00 96.88 77 VAL A O 1
ATOM 604 N N . ARG A 1 78 ? 0.236 -1.502 -8.789 1.00 96.88 78 ARG A N 1
ATOM 605 C CA . ARG A 1 78 ? -0.401 -0.523 -9.687 1.00 96.88 78 ARG A CA 1
ATOM 606 C C . ARG A 1 78 ? -0.081 0.921 -9.303 1.00 96.88 78 ARG A C 1
ATOM 608 O O . ARG A 1 78 ? 0.172 1.717 -10.204 1.00 96.88 78 ARG A O 1
ATOM 615 N N . ARG A 1 79 ? -0.070 1.247 -8.005 1.00 97.06 79 ARG A N 1
ATOM 616 C CA . ARG A 1 79 ? 0.277 2.587 -7.504 1.00 97.06 79 ARG A CA 1
ATOM 617 C C . ARG A 1 79 ? 1.730 2.933 -7.833 1.00 97.06 79 ARG A C 1
ATOM 619 O O . ARG A 1 79 ? 1.976 3.989 -8.399 1.00 97.06 79 ARG A O 1
ATOM 626 N N . VAL A 1 80 ? 2.673 2.014 -7.623 1.00 96.50 80 VAL A N 1
ATOM 627 C CA . VAL A 1 80 ? 4.083 2.261 -7.978 1.00 96.50 80 VAL A CA 1
ATOM 628 C C . VAL A 1 80 ? 4.292 2.357 -9.495 1.00 96.50 80 VAL A C 1
ATOM 630 O O . VAL A 1 80 ? 5.031 3.216 -9.966 1.00 96.50 80 VAL A O 1
ATOM 633 N N . LEU A 1 81 ? 3.592 1.544 -10.294 1.00 95.81 81 LEU A N 1
ATOM 634 C CA . LEU A 1 81 ? 3.609 1.688 -11.755 1.00 95.81 81 LEU A CA 1
ATOM 635 C C . LEU A 1 81 ? 3.063 3.043 -12.221 1.00 95.81 81 LEU A C 1
ATOM 637 O O . LEU A 1 81 ? 3.464 3.518 -13.282 1.00 95.81 81 LEU A O 1
ATOM 641 N N . HIS A 1 82 ? 2.123 3.635 -11.482 1.00 95.69 82 HIS A N 1
ATOM 642 C CA . HIS A 1 82 ? 1.625 4.975 -11.766 1.00 95.69 82 HIS A CA 1
ATOM 643 C C . HIS A 1 82 ? 2.686 6.031 -11.465 1.00 95.69 82 HIS A C 1
ATOM 645 O O . HIS A 1 82 ? 3.020 6.766 -12.387 1.00 95.69 82 HIS A O 1
ATOM 651 N N . ILE A 1 83 ? 3.286 5.993 -10.269 1.00 94.81 83 ILE A N 1
ATOM 652 C CA . ILE A 1 83 ? 4.388 6.880 -9.854 1.00 94.81 83 ILE A CA 1
ATOM 653 C C . ILE A 1 83 ? 5.486 6.907 -10.926 1.00 94.81 83 ILE A C 1
ATOM 655 O O . ILE A 1 83 ? 5.835 7.954 -11.450 1.00 94.81 83 ILE A O 1
ATOM 659 N N . ILE A 1 84 ? 5.956 5.738 -11.375 1.00 93.00 84 ILE A N 1
ATOM 660 C CA . ILE A 1 84 ? 7.026 5.665 -12.388 1.00 93.00 84 ILE A CA 1
ATOM 661 C C . ILE A 1 84 ? 6.611 6.284 -13.726 1.00 93.00 84 ILE A C 1
ATOM 663 O O . ILE A 1 84 ? 7.438 6.859 -14.429 1.00 93.00 84 ILE A O 1
ATOM 667 N N . ARG A 1 85 ? 5.339 6.145 -14.117 1.00 92.81 85 ARG A N 1
ATOM 668 C CA . ARG A 1 85 ? 4.827 6.757 -15.351 1.00 92.81 85 ARG A CA 1
ATOM 669 C C . ARG A 1 85 ? 4.681 8.268 -15.220 1.00 92.81 85 ARG A C 1
ATOM 671 O O . ARG A 1 85 ? 4.762 8.940 -16.241 1.00 92.81 85 ARG A O 1
ATOM 678 N N . GLU A 1 86 ? 4.393 8.775 -14.027 1.00 92.19 86 GLU A N 1
ATOM 679 C CA . GLU A 1 86 ? 4.312 10.212 -13.764 1.00 92.19 86 GLU A CA 1
ATOM 680 C C . GLU A 1 86 ? 5.702 10.839 -13.833 1.00 92.19 86 GLU A C 1
ATOM 682 O O . GLU A 1 86 ? 5.898 11.734 -14.651 1.00 92.19 86 GLU A O 1
ATOM 687 N N . GLU A 1 87 ? 6.691 10.263 -13.150 1.00 89.50 87 GLU A N 1
ATOM 688 C CA . GLU A 1 87 ? 8.079 10.745 -13.212 1.00 89.50 87 GLU A CA 1
ATOM 689 C C . GLU A 1 87 ? 8.671 10.656 -14.629 1.00 89.50 87 GLU A C 1
ATOM 691 O O . GLU A 1 87 ? 9.351 11.567 -15.097 1.00 89.50 87 GLU A O 1
ATOM 696 N N . ALA A 1 88 ? 8.358 9.592 -15.381 1.00 87.25 88 ALA A N 1
ATOM 697 C CA . ALA A 1 88 ? 8.804 9.465 -16.771 1.00 87.25 88 ALA A CA 1
ATOM 698 C C . ALA A 1 88 ? 8.218 10.548 -17.691 1.00 87.25 88 ALA A C 1
ATOM 700 O O . ALA A 1 88 ? 8.889 10.989 -18.619 1.00 87.25 88 ALA A O 1
ATOM 701 N N . LYS A 1 89 ? 6.976 10.982 -17.443 1.00 85.94 89 LYS A N 1
ATOM 702 C CA . LYS A 1 89 ? 6.371 12.105 -18.174 1.00 85.94 89 LYS A CA 1
ATOM 703 C C . LYS A 1 89 ? 6.961 13.434 -17.730 1.00 85.94 89 LYS A C 1
ATOM 705 O O . LYS A 1 89 ? 7.140 14.319 -18.557 1.00 85.94 89 LYS A O 1
ATOM 710 N N . GLN A 1 90 ? 7.233 13.590 -16.438 1.00 81.38 90 GLN A N 1
ATOM 711 C CA . GLN A 1 90 ? 7.779 14.823 -15.888 1.00 81.38 90 GLN A CA 1
ATOM 712 C C . GLN A 1 90 ? 9.177 15.123 -16.449 1.00 81.38 90 GLN A C 1
ATOM 714 O O . GLN A 1 90 ? 9.455 16.274 -16.778 1.00 81.38 90 GLN A O 1
ATOM 719 N N . GLU A 1 91 ? 9.992 14.090 -16.692 1.00 74.75 91 GLU A N 1
ATOM 720 C CA . GLU A 1 91 ? 11.270 14.217 -17.411 1.00 74.75 91 GLU A CA 1
ATOM 721 C C . GLU A 1 91 ? 11.082 14.777 -18.835 1.00 74.75 91 GLU A C 1
ATOM 723 O O . GLU A 1 91 ? 11.798 15.696 -19.231 1.00 74.75 91 GLU A O 1
ATOM 728 N N . GLU A 1 92 ? 10.077 14.304 -19.586 1.00 73.25 92 GLU A N 1
ATOM 729 C CA . GLU A 1 92 ? 9.758 14.849 -20.918 1.00 73.25 92 GLU A CA 1
ATOM 730 C C . GLU A 1 92 ? 9.331 16.326 -20.848 1.00 73.25 92 GLU A C 1
ATOM 732 O O . GLU A 1 92 ? 9.680 17.115 -21.726 1.00 73.25 92 GLU A O 1
ATOM 737 N N . PHE A 1 93 ? 8.602 16.731 -19.803 1.00 66.94 93 PHE A N 1
ATOM 738 C CA . PHE A 1 93 ? 8.204 18.130 -19.614 1.00 66.94 93 PHE A CA 1
ATOM 739 C C . PHE A 1 93 ? 9.378 19.047 -19.257 1.00 66.94 93 PHE A C 1
ATOM 741 O O . PHE A 1 93 ? 9.421 20.182 -19.741 1.00 66.94 93 PHE A O 1
ATOM 748 N N . ASP A 1 94 ? 10.324 18.588 -18.437 1.00 63.09 94 ASP A N 1
ATOM 749 C CA . ASP A 1 94 ? 11.496 19.388 -18.080 1.00 63.09 94 ASP A CA 1
ATOM 750 C C . ASP A 1 94 ? 12.514 19.493 -19.230 1.00 63.09 94 ASP A C 1
ATOM 752 O O . ASP A 1 94 ? 13.129 20.549 -19.380 1.00 63.09 94 ASP A O 1
ATOM 756 N N . ASP A 1 95 ? 12.618 18.491 -20.113 1.00 62.03 95 ASP A N 1
ATOM 757 C CA . ASP A 1 95 ? 13.401 18.599 -21.358 1.00 62.03 95 ASP A CA 1
ATOM 758 C C . ASP A 1 95 ? 12.757 19.568 -22.380 1.00 62.03 95 ASP A C 1
ATOM 760 O O . ASP A 1 95 ? 13.454 20.170 -23.201 1.00 62.03 95 ASP A O 1
ATOM 764 N N . VAL A 1 96 ? 11.431 19.757 -22.328 1.00 59.75 96 VAL A N 1
ATOM 765 C CA . VAL A 1 96 ? 10.671 20.640 -23.238 1.00 59.75 96 VAL A CA 1
ATOM 766 C C . VAL A 1 96 ? 10.537 22.070 -22.704 1.00 59.75 96 VAL A C 1
ATOM 768 O O . VAL A 1 96 ? 10.096 22.947 -23.447 1.00 59.75 96 VAL A O 1
ATOM 771 N N . LYS A 1 97 ? 10.955 22.360 -21.463 1.00 46.47 97 LYS A N 1
ATOM 772 C CA . LYS A 1 97 ? 10.980 23.725 -20.910 1.00 46.47 97 LYS A CA 1
ATOM 773 C C . LYS A 1 97 ? 11.900 24.595 -21.782 1.00 46.47 97 LYS A C 1
ATOM 775 O O . LYS A 1 97 ? 13.124 24.498 -21.670 1.00 46.47 97 LYS A O 1
ATOM 780 N N . PRO A 1 98 ? 11.365 25.475 -22.651 1.00 45.72 98 PRO A N 1
ATOM 781 C CA . PRO A 1 98 ? 12.212 26.401 -23.368 1.00 45.72 98 PRO A CA 1
ATOM 782 C C . PRO A 1 98 ? 12.726 27.376 -22.317 1.00 45.72 98 PRO A C 1
ATOM 784 O O . PRO A 1 98 ? 11.941 27.941 -21.553 1.00 45.72 98 PRO A O 1
ATOM 787 N N . THR A 1 99 ? 14.040 27.566 -22.266 1.00 41.22 99 THR A N 1
ATOM 788 C CA . THR A 1 99 ? 14.684 28.686 -21.585 1.00 41.22 99 THR A CA 1
ATOM 789 C C . THR A 1 99 ? 13.846 29.946 -21.792 1.00 41.22 99 THR A C 1
ATOM 791 O O . THR A 1 99 ? 13.778 30.475 -22.902 1.00 41.22 99 THR A O 1
ATOM 794 N N . LEU A 1 100 ? 13.180 30.418 -20.735 1.00 48.53 100 LEU A N 1
ATOM 795 C CA . LEU A 1 100 ? 12.442 31.676 -20.741 1.00 48.53 100 LEU A CA 1
ATOM 796 C C . LEU A 1 100 ? 13.461 32.824 -20.701 1.00 48.53 100 LEU A C 1
ATOM 798 O O . LEU A 1 100 ? 13.627 33.510 -19.695 1.00 48.53 100 LEU A O 1
ATOM 802 N N . SER A 1 101 ? 14.188 33.007 -21.801 1.00 43.22 101 SER A N 1
ATOM 803 C CA . SER A 1 101 ? 14.826 34.276 -22.113 1.00 43.22 101 SER A CA 1
ATOM 804 C C . SER A 1 101 ? 13.708 35.248 -22.472 1.00 43.22 101 SER A C 1
ATOM 806 O O . SER A 1 101 ? 12.921 35.003 -23.383 1.00 43.22 101 SER A O 1
ATOM 808 N N . GLN A 1 102 ? 13.607 36.313 -21.681 1.00 46.31 102 GLN A N 1
ATOM 809 C CA . GLN A 1 102 ? 12.659 37.414 -21.830 1.00 46.31 102 GLN A CA 1
ATOM 810 C C . GLN A 1 102 ? 12.454 37.805 -23.306 1.00 46.31 102 GLN A C 1
ATOM 812 O O . GLN A 1 102 ? 13.445 38.074 -23.989 1.00 46.31 102 GLN A O 1
ATOM 817 N N . PRO A 1 103 ? 11.212 37.919 -23.807 1.00 37.59 103 PRO A N 1
ATOM 818 C CA . PRO A 1 103 ? 10.985 38.595 -25.068 1.00 37.59 103 PRO A CA 1
ATOM 819 C C . PRO A 1 103 ? 11.019 40.105 -24.822 1.00 37.59 103 PRO A C 1
ATOM 821 O O . PRO A 1 103 ? 10.195 40.663 -24.095 1.00 37.59 103 PRO A O 1
ATOM 824 N N . SER A 1 104 ? 11.998 40.766 -25.432 1.00 35.47 104 SER A N 1
ATOM 825 C CA . SER A 1 104 ? 11.991 42.204 -25.657 1.00 35.47 104 SER A CA 1
ATOM 826 C C . SER A 1 104 ? 10.772 42.591 -26.500 1.00 35.47 104 SER A C 1
ATOM 828 O O . SER A 1 104 ? 10.451 41.960 -27.506 1.00 35.47 104 SER A O 1
ATOM 830 N N . LEU A 1 105 ? 10.084 43.646 -26.065 1.00 42.25 105 LEU A N 1
ATOM 831 C CA . LEU A 1 105 ? 8.958 44.255 -26.764 1.00 42.25 105 LEU A CA 1
ATOM 832 C C . LEU A 1 105 ? 9.412 44.820 -28.116 1.00 42.25 105 LEU A C 1
ATOM 834 O O . LEU A 1 105 ? 10.060 45.864 -28.153 1.00 42.25 105 LEU A O 1
ATOM 838 N N . GLN A 1 106 ? 9.022 44.179 -29.217 1.00 35.66 106 GLN A N 1
ATOM 839 C CA . GLN A 1 106 ? 8.864 44.845 -30.510 1.00 35.66 106 GLN A CA 1
ATOM 840 C C . GLN A 1 106 ? 7.584 44.345 -31.184 1.00 35.66 106 GLN A C 1
ATOM 842 O O . GLN A 1 106 ? 7.522 43.249 -31.740 1.00 35.66 106 GLN A O 1
ATOM 847 N N . GLU A 1 107 ? 6.546 45.177 -31.109 1.00 35.94 107 GLU A N 1
ATOM 848 C CA . GLU A 1 107 ? 5.338 45.061 -31.917 1.00 35.94 107 GLU A CA 1
ATOM 849 C C . GLU A 1 107 ? 5.698 45.244 -33.393 1.00 35.94 107 GLU A C 1
ATOM 851 O O . GLU A 1 107 ? 6.111 46.321 -33.816 1.00 35.94 107 GLU A O 1
ATOM 856 N N . THR A 1 108 ? 5.488 44.208 -34.201 1.00 31.17 108 THR A N 1
ATOM 857 C CA . THR A 1 108 ? 5.221 44.386 -35.629 1.00 31.17 108 THR A CA 1
ATOM 858 C C . THR A 1 108 ? 4.050 43.500 -36.030 1.00 31.17 108 THR A C 1
ATOM 860 O O . THR A 1 108 ? 4.006 42.293 -35.810 1.00 31.17 108 THR A O 1
ATOM 863 N N . THR A 1 109 ? 3.039 44.167 -36.565 1.00 42.84 109 THR A N 1
ATOM 864 C CA . THR A 1 109 ? 1.727 43.662 -36.943 1.00 42.84 109 THR A CA 1
ATOM 865 C C . THR A 1 109 ? 1.805 42.652 -38.088 1.00 42.84 109 THR A C 1
ATOM 867 O O . THR A 1 109 ? 2.273 42.999 -39.175 1.00 42.84 109 THR A O 1
ATOM 870 N N . ARG A 1 110 ? 1.238 41.448 -37.920 1.00 33.38 110 ARG A N 1
ATOM 871 C CA . ARG A 1 110 ? 0.764 40.656 -39.066 1.00 33.38 110 ARG A CA 1
ATOM 872 C C . ARG A 1 110 ? -0.405 39.745 -38.690 1.00 33.38 110 ARG A C 1
ATOM 874 O O . ARG A 1 110 ? -0.267 38.814 -37.907 1.00 33.38 110 ARG A O 1
ATOM 881 N N . ASN A 1 111 ? -1.555 40.042 -39.291 1.00 40.44 111 ASN A N 1
ATOM 882 C CA . ASN A 1 111 ? -2.774 39.241 -39.262 1.00 40.44 111 ASN A CA 1
ATOM 883 C C . ASN A 1 111 ? -2.509 37.801 -39.722 1.00 40.44 111 ASN A C 1
ATOM 885 O O . ASN A 1 111 ? -2.198 37.591 -40.893 1.00 40.44 111 ASN A O 1
ATOM 889 N N . GLN A 1 112 ? -2.755 36.831 -38.841 1.00 42.03 112 GLN A N 1
ATOM 890 C CA . GLN A 1 112 ? -3.416 35.578 -39.201 1.00 42.03 112 GLN A CA 1
ATOM 891 C C . GLN A 1 112 ? -4.417 35.226 -38.099 1.00 42.03 112 GLN A C 1
ATOM 893 O O . GLN A 1 112 ? -4.088 35.069 -36.925 1.00 42.03 112 GLN A O 1
ATOM 898 N N . SER A 1 113 ? -5.676 35.184 -38.507 1.00 44.94 113 SER A N 1
ATOM 899 C CA . SER A 1 113 ? -6.841 34.785 -37.735 1.00 44.94 113 SER A CA 1
ATOM 900 C C . SER A 1 113 ? -6.720 33.323 -37.295 1.00 44.94 113 SER A C 1
ATOM 902 O O . SER A 1 113 ? -6.866 32.420 -38.116 1.00 44.94 113 SER A O 1
ATOM 904 N N . GLY A 1 114 ? -6.472 33.094 -36.005 1.00 42.09 114 GLY A N 1
ATOM 905 C CA . GLY A 1 114 ? -6.391 31.750 -35.432 1.00 42.09 114 GLY A CA 1
ATOM 906 C C . GLY A 1 114 ? -6.255 31.753 -33.908 1.00 42.09 114 GLY A C 1
ATOM 907 O O . GLY A 1 114 ? -5.212 31.405 -33.380 1.00 42.09 114 GLY A O 1
ATOM 908 N N . GLY A 1 115 ? -7.301 32.190 -33.200 1.00 47.78 115 GLY A N 1
ATOM 909 C CA . GLY A 1 115 ? -7.653 31.737 -31.843 1.00 47.78 115 GLY A CA 1
ATOM 910 C C . GLY A 1 115 ? -6.572 31.626 -30.749 1.00 47.78 115 GLY A C 1
ATOM 911 O O . GLY A 1 115 ? -6.512 30.599 -30.078 1.00 47.78 115 GLY A O 1
ATOM 912 N N . LEU A 1 116 ? -5.805 32.685 -30.465 1.00 51.62 116 LEU A N 1
ATOM 913 C CA . LEU A 1 116 ? -4.834 32.731 -29.347 1.00 51.62 116 LEU A CA 1
ATOM 914 C C . LEU A 1 116 ? -5.459 32.505 -27.949 1.00 51.62 116 LEU A C 1
ATOM 916 O O . LEU A 1 116 ? -4.789 32.034 -27.029 1.00 51.62 116 LEU A O 1
ATOM 920 N N . LEU A 1 117 ? -6.760 32.775 -27.785 1.00 41.50 117 LEU A N 1
ATOM 921 C CA . LEU A 1 117 ? -7.477 32.550 -26.522 1.00 41.50 117 LEU A CA 1
ATOM 922 C C . LEU A 1 117 ? -7.602 31.060 -26.167 1.00 41.50 117 LEU A C 1
ATOM 924 O O . LEU A 1 117 ? -7.571 30.705 -24.989 1.00 41.50 117 LEU A O 1
ATOM 928 N N . SER A 1 118 ? -7.682 30.177 -27.170 1.00 52.12 118 SER A N 1
ATOM 929 C CA . SER A 1 118 ? -7.832 28.736 -26.932 1.00 52.12 118 SER A CA 1
ATOM 930 C C . SER A 1 118 ? -6.523 28.073 -26.490 1.00 52.12 118 SER A C 1
ATOM 932 O O . SER A 1 118 ? -6.556 27.022 -25.850 1.00 52.12 118 SER A O 1
ATOM 934 N N . GLN A 1 119 ? -5.376 28.682 -26.805 1.00 54.69 119 GLN A N 1
ATOM 935 C CA . GLN A 1 119 ? -4.052 28.151 -26.473 1.00 54.69 119 GLN A CA 1
ATOM 936 C C . GLN A 1 119 ? -3.568 28.635 -25.097 1.00 54.69 119 GLN A C 1
ATOM 938 O O . GLN A 1 119 ? -2.934 27.876 -24.369 1.00 54.69 119 GLN A O 1
ATOM 943 N N . ALA A 1 120 ? -3.966 29.843 -24.682 1.00 45.09 120 ALA A N 1
ATOM 944 C CA . ALA A 1 120 ? -3.655 30.387 -23.358 1.00 45.09 120 ALA A CA 1
ATOM 945 C C . ALA A 1 120 ? -4.485 29.754 -22.221 1.00 45.09 120 ALA A C 1
ATOM 947 O O . ALA A 1 120 ? -3.989 29.617 -21.102 1.00 45.09 120 ALA A O 1
ATOM 948 N N . LEU A 1 121 ? -5.723 29.309 -22.489 1.00 48.03 121 LEU A N 1
ATOM 949 C CA . LEU A 1 121 ? -6.550 28.638 -21.474 1.00 48.03 121 LEU A CA 1
ATOM 950 C C . LEU A 1 121 ? -6.130 27.177 -21.213 1.00 48.03 121 LEU A C 1
ATOM 952 O O . LEU A 1 121 ? -6.342 26.676 -20.109 1.00 48.03 121 LEU A O 1
ATOM 956 N N . LYS A 1 122 ? -5.489 26.504 -22.188 1.00 52.16 122 LYS A N 1
ATOM 957 C CA . LYS A 1 122 ? -4.947 25.137 -22.020 1.00 52.16 122 LYS A CA 1
ATOM 958 C C . LYS A 1 122 ? -3.808 25.075 -20.986 1.00 52.16 122 LYS A C 1
ATOM 960 O O . LYS A 1 122 ? -3.608 24.024 -20.390 1.00 52.16 122 LYS A O 1
ATOM 965 N N . GLY A 1 123 ? -3.110 26.187 -20.730 1.00 47.06 123 GLY A N 1
ATOM 966 C CA . GLY A 1 123 ? -1.951 26.233 -19.829 1.00 47.06 123 GLY A CA 1
ATOM 967 C C . GLY A 1 123 ? -2.244 26.523 -18.353 1.00 47.06 123 GLY A C 1
ATOM 968 O O . GLY A 1 123 ? -1.326 26.432 -17.546 1.00 47.06 123 GLY A O 1
ATOM 969 N N . ARG A 1 124 ? -3.478 26.892 -17.965 1.00 43.47 124 ARG A N 1
ATOM 970 C CA . ARG A 1 124 ? -3.732 27.454 -16.617 1.00 43.47 124 ARG A CA 1
ATOM 971 C C . ARG A 1 124 ? -4.681 26.664 -15.709 1.00 43.47 124 ARG A C 1
ATOM 973 O O . ARG A 1 124 ? -4.943 27.124 -14.605 1.00 43.47 124 ARG A O 1
ATOM 980 N N . LEU A 1 125 ? -5.187 25.502 -16.133 1.00 45.16 125 LEU A N 1
ATOM 981 C CA . LEU A 1 125 ? -6.163 24.719 -15.347 1.00 45.16 125 LEU A CA 1
ATOM 982 C C . LEU A 1 125 ? -5.990 23.188 -15.399 1.00 45.16 125 LEU A C 1
ATOM 984 O O . LEU A 1 125 ? -6.898 22.458 -14.994 1.00 45.16 125 LEU A O 1
ATOM 988 N N . GLN A 1 126 ? -4.840 22.669 -15.839 1.00 48.84 126 GLN A N 1
ATOM 989 C CA . GLN A 1 126 ? -4.582 21.227 -15.751 1.00 48.84 126 GLN A CA 1
ATOM 990 C C . GLN A 1 126 ? -4.182 20.824 -14.327 1.00 48.84 126 GLN A C 1
ATOM 992 O O . GLN A 1 126 ? -3.012 20.714 -13.988 1.00 48.84 126 GLN A O 1
ATOM 997 N N . MET A 1 127 ? -5.192 20.547 -13.504 1.00 47.31 127 MET A N 1
ATOM 998 C CA . MET A 1 127 ? -5.082 19.444 -12.546 1.00 47.31 127 MET A CA 1
ATOM 999 C C . MET A 1 127 ? -4.930 18.144 -13.355 1.00 47.31 127 MET A C 1
ATOM 1001 O O . MET A 1 127 ? -5.610 18.023 -14.385 1.00 47.31 127 MET A O 1
ATOM 1005 N N . PRO A 1 128 ? -4.108 17.170 -12.926 1.00 50.00 128 PRO A N 1
ATOM 1006 C CA . PRO A 1 128 ? -3.870 15.936 -13.665 1.00 50.00 128 PRO A CA 1
ATOM 1007 C C . PRO A 1 128 ? -5.106 15.037 -13.557 1.00 50.00 128 PRO A C 1
ATOM 1009 O O . PRO A 1 128 ? -5.175 14.092 -12.778 1.00 50.00 128 PRO A O 1
ATOM 1012 N N . ARG A 1 129 ? -6.153 15.350 -14.324 1.00 56.78 129 ARG A N 1
ATOM 1013 C CA . ARG A 1 129 ? -7.240 14.404 -14.560 1.00 56.78 129 ARG A CA 1
ATOM 1014 C C . ARG A 1 129 ? -6.677 13.328 -15.482 1.00 56.78 129 ARG A C 1
ATOM 1016 O O . ARG A 1 129 ? -6.124 13.649 -16.534 1.00 56.78 129 ARG A O 1
ATOM 1023 N N . GLY A 1 130 ? -6.790 12.071 -15.052 1.00 58.59 130 GLY A N 1
ATOM 1024 C CA . GLY A 1 130 ? -6.355 10.900 -15.814 1.00 58.59 130 GLY A CA 1
ATOM 1025 C C . GLY A 1 130 ? -6.929 10.869 -17.239 1.00 58.59 130 GLY A C 1
ATOM 1026 O O . GLY A 1 130 ? -7.798 11.676 -17.575 1.00 58.59 130 GLY A O 1
ATOM 1027 N N . PRO A 1 131 ? -6.451 9.953 -18.100 1.00 62.69 131 PRO A N 1
ATOM 1028 C CA . PRO A 1 131 ? -6.828 9.933 -19.509 1.00 62.69 131 PRO A CA 1
ATOM 1029 C C . PRO A 1 131 ? -8.348 9.771 -19.665 1.00 62.69 131 PRO A C 1
ATOM 1031 O O . PRO A 1 131 ? -8.897 8.684 -19.511 1.00 62.69 131 PRO A O 1
ATOM 1034 N N . SER A 1 132 ? -9.030 10.879 -19.955 1.00 68.56 132 SER A N 1
ATOM 1035 C CA . SER A 1 132 ? -10.408 10.905 -20.442 1.00 68.56 132 SER A CA 1
ATOM 1036 C C . SER A 1 132 ? -10.416 10.478 -21.910 1.00 68.56 132 SER A C 1
ATOM 1038 O O . SER A 1 132 ? -9.468 10.779 -22.638 1.00 68.56 132 SER A O 1
ATOM 1040 N N . LEU A 1 133 ? -11.497 9.840 -22.374 1.00 63.94 133 LEU A N 1
ATOM 1041 C CA . LEU A 1 133 ? -11.710 9.549 -23.800 1.00 63.94 133 LEU A CA 1
ATOM 1042 C C . LEU A 1 133 ? -11.519 10.796 -24.675 1.00 63.94 133 LEU A C 1
ATOM 1044 O O . LEU A 1 133 ? -11.000 10.696 -25.780 1.00 63.94 133 LEU A O 1
ATOM 1048 N N . SER A 1 134 ? -11.854 11.979 -24.155 1.00 60.78 134 SER A N 1
ATOM 1049 C CA . SER A 1 134 ? -11.625 13.253 -24.839 1.00 60.78 134 SER A CA 1
ATOM 1050 C C . SER A 1 134 ? -10.138 13.543 -25.080 1.00 60.78 134 SER A C 1
ATOM 1052 O O . SER A 1 134 ? -9.792 14.037 -26.144 1.00 60.78 134 SER A O 1
ATOM 1054 N N . ASN A 1 135 ? -9.248 13.184 -24.148 1.00 62.31 135 ASN A N 1
ATOM 1055 C CA . ASN A 1 135 ? -7.799 13.356 -24.317 1.00 62.31 135 ASN A CA 1
ATOM 1056 C C . ASN A 1 135 ? -7.207 12.303 -25.265 1.00 62.31 135 ASN A C 1
ATOM 1058 O O . ASN A 1 135 ? -6.220 12.576 -25.939 1.00 62.31 135 ASN A O 1
ATOM 1062 N N . LEU A 1 136 ? -7.804 11.106 -25.319 1.00 64.12 136 LEU A N 1
ATOM 1063 C CA . LEU A 1 136 ? -7.378 10.032 -26.221 1.00 64.12 136 LEU A CA 1
ATOM 1064 C C . LEU A 1 136 ? -7.777 10.307 -27.681 1.00 64.12 136 LEU A C 1
ATOM 1066 O O . LEU A 1 136 ? -7.087 9.875 -28.594 1.00 64.12 136 LEU A O 1
ATOM 1070 N N . LEU A 1 137 ? -8.888 11.017 -27.886 1.00 67.50 137 LEU A N 1
ATOM 1071 C CA . LEU A 1 137 ? -9.373 11.430 -29.205 1.00 67.50 137 LEU A CA 1
ATOM 1072 C C . LEU A 1 137 ? -8.704 12.728 -29.706 1.00 67.50 137 LEU A C 1
ATOM 1074 O O . LEU A 1 137 ? -8.608 12.910 -30.915 1.00 67.50 137 LEU A O 1
ATOM 1078 N N . ASP A 1 138 ? -8.229 13.606 -28.806 1.00 55.00 138 ASP A N 1
ATOM 1079 C CA . ASP A 1 138 ? -7.475 14.837 -29.147 1.00 55.00 138 ASP A CA 1
ATOM 1080 C C . ASP A 1 138 ? -5.984 14.555 -29.434 1.00 55.00 138 ASP A C 1
ATOM 1082 O O . ASP A 1 138 ? -5.330 15.310 -30.154 1.00 55.00 138 ASP A O 1
ATOM 1086 N N . ALA A 1 139 ? -5.440 13.440 -28.925 1.00 59.78 139 ALA A N 1
ATOM 1087 C CA . ALA A 1 139 ? -4.164 12.879 -29.370 1.00 59.78 139 ALA A CA 1
ATOM 1088 C C . ALA A 1 139 ? -4.363 12.241 -30.755 1.00 59.78 139 ALA A C 1
ATOM 1090 O O . ALA A 1 139 ? -4.538 11.031 -30.871 1.00 59.78 139 ALA A O 1
ATOM 1091 N N . GLY A 1 140 ? -4.433 13.096 -31.779 1.00 46.97 140 GLY A N 1
ATOM 1092 C CA . GLY A 1 140 ? -4.763 12.755 -33.159 1.00 46.97 140 GLY A CA 1
ATOM 1093 C C . GLY A 1 140 ? -4.219 11.398 -33.600 1.00 46.97 140 GLY A C 1
ATOM 1094 O O . GLY A 1 140 ? -3.014 11.167 -33.645 1.00 46.97 140 GLY A O 1
ATOM 1095 N N . ILE A 1 141 ? -5.139 10.499 -33.938 1.00 52.22 141 ILE A N 1
ATOM 1096 C CA . ILE A 1 141 ? -4.828 9.300 -34.707 1.00 52.22 141 ILE A CA 1
ATOM 1097 C C . ILE A 1 141 ? -4.344 9.793 -36.070 1.00 52.22 141 ILE A C 1
ATOM 1099 O O . ILE A 1 141 ? -5.142 10.312 -36.851 1.00 52.22 141 ILE A O 1
ATOM 1103 N N . ASP A 1 142 ? -3.052 9.645 -36.353 1.00 47.81 142 ASP A N 1
ATOM 1104 C CA . ASP A 1 142 ? -2.519 9.888 -37.689 1.00 47.81 142 ASP A CA 1
ATOM 1105 C C . ASP A 1 142 ? -3.252 8.969 -38.688 1.00 47.81 142 ASP A C 1
ATOM 1107 O O . ASP A 1 142 ? -3.141 7.739 -38.588 1.00 47.81 142 ASP A O 1
ATOM 1111 N N . PRO A 1 143 ? -3.984 9.510 -39.681 1.00 49.16 143 PRO A N 1
ATOM 1112 C CA . PRO A 1 143 ? -4.731 8.698 -40.645 1.00 49.16 143 PRO A CA 1
ATOM 1113 C C . PRO A 1 143 ? -3.820 7.868 -41.569 1.00 49.16 143 PRO A C 1
ATOM 1115 O O . PRO A 1 143 ? -4.313 7.028 -42.313 1.00 49.16 143 PRO A O 1
ATOM 1118 N N . ALA A 1 144 ? -2.498 8.062 -41.507 1.00 52.31 144 ALA A N 1
ATOM 1119 C CA . ALA A 1 144 ? -1.508 7.261 -42.228 1.00 52.31 144 ALA A CA 1
ATOM 1120 C C . ALA A 1 144 ? -1.165 5.923 -41.538 1.00 52.31 144 ALA A C 1
ATOM 1122 O O . ALA A 1 144 ? -0.550 5.058 -42.159 1.00 52.31 144 ALA A O 1
ATOM 1123 N N . SER A 1 145 ? -1.565 5.736 -40.275 1.00 50.00 145 SER A N 1
ATOM 1124 C CA . SER A 1 145 ? -1.237 4.546 -39.470 1.00 50.00 145 SER A CA 1
ATOM 1125 C C . SER A 1 145 ? -2.357 3.497 -39.456 1.00 50.00 145 SER A C 1
ATOM 1127 O O . SER A 1 145 ? -2.154 2.372 -38.999 1.00 50.00 145 SER A O 1
ATOM 1129 N N . PHE A 1 146 ? -3.539 3.838 -39.980 1.00 40.69 146 PHE A N 1
ATOM 1130 C CA . PHE A 1 146 ? -4.633 2.898 -40.202 1.00 40.69 146 PHE A CA 1
ATOM 1131 C C . PHE A 1 146 ? -4.521 2.316 -41.611 1.00 40.69 146 PHE A C 1
ATOM 1133 O O . PHE A 1 146 ? -5.013 2.889 -42.577 1.00 40.69 146 PHE A O 1
ATOM 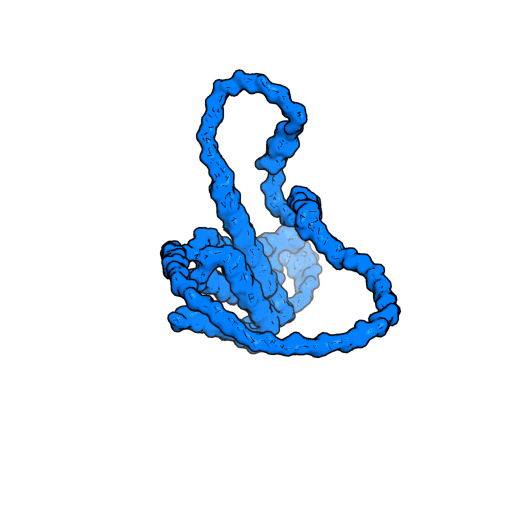1140 N N . ASN A 1 147 ? -3.894 1.149 -41.725 1.00 44.22 147 ASN A N 1
ATOM 1141 C CA . ASN A 1 147 ? -4.087 0.283 -42.880 1.00 44.22 147 ASN A CA 1
ATOM 1142 C C . ASN A 1 147 ? -5.192 -0.725 -42.515 1.00 44.22 147 ASN A C 1
ATOM 1144 O O . ASN A 1 147 ? -4.903 -1.697 -41.807 1.00 44.22 147 ASN A O 1
ATOM 1148 N N . PRO A 1 148 ? -6.467 -0.516 -42.899 1.00 41.78 148 PRO A N 1
ATOM 1149 C CA . PRO A 1 148 ? -7.478 -1.539 -42.722 1.00 41.78 148 PRO A CA 1
ATOM 1150 C C . PRO A 1 148 ? -7.183 -2.618 -43.763 1.00 41.78 148 PRO A C 1
ATOM 1152 O O . PRO A 1 148 ? -7.585 -2.509 -44.917 1.00 41.78 148 PRO A O 1
ATOM 1155 N N . SER A 1 149 ? -6.457 -3.667 -43.375 1.00 42.22 149 SER A N 1
ATOM 1156 C CA . SER A 1 149 ? -6.371 -4.879 -44.191 1.00 42.22 149 SER A CA 1
ATOM 1157 C C . SER A 1 149 ? -7.717 -5.608 -44.126 1.00 42.22 149 SER A C 1
ATOM 1159 O O . SER A 1 149 ? -7.896 -6.589 -43.411 1.00 42.22 149 SER A O 1
ATOM 1161 N N . LEU A 1 150 ? -8.697 -5.065 -44.840 1.00 40.28 150 LEU A N 1
ATOM 1162 C CA . LEU A 1 150 ? -9.847 -5.789 -45.354 1.00 40.28 150 LEU A CA 1
ATOM 1163 C C . LEU A 1 150 ? -9.541 -6.018 -46.832 1.00 40.28 150 LEU A C 1
ATOM 1165 O O . LEU A 1 150 ? -9.888 -5.208 -47.689 1.00 40.28 150 LEU A O 1
ATOM 1169 N N . ALA A 1 151 ? -8.807 -7.094 -47.115 1.00 39.53 151 ALA A N 1
ATOM 1170 C CA . ALA A 1 151 ? -8.611 -7.544 -48.483 1.00 39.53 151 ALA A CA 1
ATOM 1171 C C . ALA A 1 151 ? -9.988 -7.835 -49.118 1.00 39.53 151 ALA A C 1
ATOM 1173 O O . ALA A 1 151 ? -10.810 -8.508 -48.486 1.00 39.53 151 ALA A O 1
ATOM 1174 N N . PRO A 1 152 ? -10.267 -7.360 -50.345 1.00 38.41 152 PRO A N 1
ATOM 1175 C CA . PRO A 1 152 ? -11.455 -7.768 -51.078 1.00 38.41 152 PRO A CA 1
ATOM 1176 C C . PRO A 1 152 ? -11.374 -9.267 -51.380 1.00 38.41 152 PRO A C 1
ATOM 1178 O O . PRO A 1 152 ? -10.340 -9.758 -51.832 1.00 38.41 152 PRO A O 1
ATOM 1181 N N . ILE A 1 153 ? -12.469 -9.990 -51.147 1.00 40.00 153 ILE A N 1
ATOM 1182 C CA . ILE A 1 153 ? -12.644 -11.373 -51.596 1.00 40.00 153 ILE A CA 1
ATOM 1183 C C . ILE A 1 153 ? -12.602 -11.357 -53.131 1.00 40.00 153 ILE A C 1
ATOM 1185 O O . ILE A 1 153 ? -13.553 -10.917 -53.772 1.00 40.00 153 ILE A O 1
ATOM 1189 N N . GLN A 1 154 ? -11.484 -11.788 -53.715 1.00 34.81 154 GLN A N 1
ATOM 1190 C CA . GLN A 1 154 ? -11.378 -12.091 -55.141 1.00 34.81 154 GLN A CA 1
ATOM 1191 C C . GLN A 1 154 ? -11.666 -13.581 -55.344 1.00 34.81 154 GLN A C 1
ATOM 1193 O O . GLN A 1 154 ? -10.977 -14.444 -54.799 1.00 34.81 154 GLN A O 1
ATOM 1198 N N . GLU A 1 155 ? -12.724 -13.862 -56.101 1.00 31.97 155 GLU A N 1
ATOM 1199 C CA . GLU A 1 155 ? -13.133 -15.196 -56.535 1.00 31.97 155 GLU A CA 1
ATOM 1200 C C . GLU A 1 155 ? -12.022 -15.895 -57.334 1.00 31.97 155 GLU A C 1
ATOM 1202 O O . GLU A 1 155 ? -11.383 -15.300 -58.202 1.00 31.97 155 GLU A O 1
ATOM 1207 N N . SER A 1 156 ? -11.817 -17.183 -57.050 1.00 37.66 156 SER A N 1
ATOM 1208 C CA . SER A 1 156 ? -11.039 -18.095 -57.894 1.00 37.66 156 SER A CA 1
ATOM 1209 C C . SER A 1 156 ? -11.813 -18.463 -59.158 1.00 37.66 156 SER A C 1
ATOM 1211 O O . SER A 1 156 ? -12.968 -18.874 -59.048 1.00 37.66 156 SER A O 1
ATOM 1213 N N . PRO A 1 157 ? -11.143 -18.506 -60.317 1.00 36.28 157 PRO A N 1
ATOM 1214 C CA . PRO A 1 157 ? -11.519 -19.410 -61.388 1.00 36.28 157 PRO A CA 1
ATOM 1215 C C . PRO A 1 157 ? -10.403 -20.435 -61.609 1.00 36.28 157 PRO A C 1
ATOM 1217 O O . PRO A 1 157 ? -9.294 -20.115 -62.038 1.00 36.28 157 PRO A O 1
ATOM 1220 N N . ALA A 1 158 ? -10.737 -21.685 -61.299 1.00 32.28 158 ALA A N 1
ATOM 1221 C CA . ALA A 1 158 ? -10.080 -22.856 -61.852 1.00 32.28 158 ALA A CA 1
ATOM 1222 C C . ALA A 1 158 ? -10.271 -22.909 -63.383 1.00 32.28 158 ALA A C 1
ATOM 1224 O O . ALA A 1 158 ? -11.142 -22.240 -63.934 1.00 32.28 158 ALA A O 1
ATOM 1225 N N . ASP A 1 159 ? -9.472 -23.764 -64.019 1.00 32.38 159 ASP A N 1
ATOM 1226 C CA . ASP A 1 159 ? -9.447 -24.116 -65.443 1.00 32.38 159 ASP A CA 1
ATOM 1227 C C . ASP A 1 159 ? -8.733 -23.155 -66.399 1.00 32.38 159 ASP A C 1
ATOM 12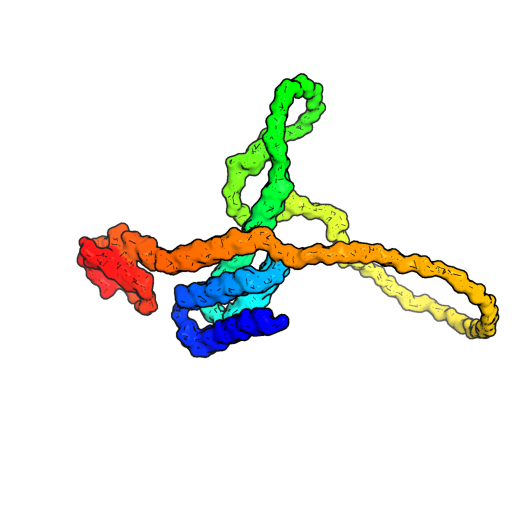29 O O . ASP A 1 159 ? -9.333 -22.323 -67.080 1.00 32.38 159 ASP A O 1
ATOM 1233 N N . ARG A 1 160 ? -7.436 -23.430 -66.601 1.00 33.34 160 ARG A N 1
ATOM 1234 C CA . ARG A 1 160 ? -6.940 -23.727 -67.954 1.00 33.34 160 ARG A CA 1
ATOM 1235 C C . ARG A 1 160 ? -5.625 -24.515 -67.938 1.00 33.34 160 ARG A C 1
ATOM 1237 O O . ARG A 1 160 ? -4.622 -24.079 -67.386 1.00 33.34 160 ARG A O 1
ATOM 1244 N N . LEU A 1 161 ? -5.692 -25.696 -68.547 1.00 31.72 161 LEU A N 1
ATOM 1245 C CA . LEU A 1 161 ? -4.615 -26.639 -68.848 1.00 31.72 161 LEU A CA 1
ATOM 1246 C C . LEU A 1 161 ? -3.805 -26.173 -70.073 1.00 31.72 161 LEU A C 1
ATOM 1248 O O . LEU A 1 161 ? -4.419 -25.748 -71.046 1.00 31.72 161 LEU A O 1
ATOM 1252 N N . ASP A 1 162 ? -2.473 -26.294 -70.017 1.00 30.92 162 ASP A N 1
ATOM 1253 C CA . ASP A 1 162 ? -1.566 -26.817 -71.072 1.00 30.92 162 ASP A CA 1
ATOM 1254 C C . ASP A 1 162 ? -0.107 -26.640 -70.586 1.00 30.92 162 ASP A C 1
ATOM 1256 O O . ASP A 1 162 ? 0.314 -25.540 -70.246 1.00 30.92 162 ASP A O 1
ATOM 1260 N N . ALA A 1 163 ? 0.620 -27.703 -70.233 1.00 29.36 163 ALA A N 1
ATOM 1261 C CA . ALA A 1 163 ? 1.376 -28.622 -71.098 1.00 29.36 163 ALA A CA 1
ATOM 1262 C C . ALA A 1 163 ? 2.834 -28.167 -71.371 1.00 29.36 163 ALA A C 1
ATOM 1264 O O . ALA A 1 163 ? 3.104 -27.306 -72.195 1.00 29.36 163 ALA A O 1
ATOM 1265 N N . ALA A 1 164 ? 3.740 -28.812 -70.619 1.00 30.09 164 ALA A N 1
ATOM 1266 C CA . ALA A 1 164 ? 5.121 -29.238 -70.896 1.00 30.09 164 ALA A CA 1
ATOM 1267 C C . ALA A 1 164 ? 6.025 -28.446 -71.865 1.00 30.09 164 ALA A C 1
ATOM 1269 O O . ALA A 1 164 ? 5.713 -28.314 -73.042 1.00 30.09 164 ALA A O 1
ATOM 1270 N N . THR A 1 165 ? 7.257 -28.145 -71.420 1.00 32.31 165 THR A N 1
ATOM 1271 C CA . THR A 1 165 ? 8.519 -28.537 -72.098 1.00 32.31 165 THR A CA 1
ATOM 1272 C C . THR A 1 165 ? 9.723 -28.303 -71.170 1.00 32.31 165 THR A C 1
ATOM 1274 O O . THR A 1 165 ? 9.887 -27.230 -70.596 1.00 32.31 165 THR A O 1
ATOM 1277 N N . GLU A 1 166 ? 10.554 -29.337 -71.023 1.00 29.72 166 GLU A N 1
ATOM 1278 C CA . GLU A 1 166 ? 11.849 -29.344 -70.333 1.00 29.72 166 GLU A CA 1
ATOM 1279 C C . GLU A 1 166 ? 12.957 -28.592 -71.090 1.00 29.72 166 GLU A C 1
ATOM 1281 O O . GLU A 1 166 ? 12.963 -28.614 -72.321 1.00 29.72 166 GLU A O 1
ATOM 1286 N N . ARG A 1 167 ? 13.966 -28.072 -70.364 1.00 30.12 167 ARG A N 1
ATOM 1287 C CA . ARG A 1 167 ? 15.416 -28.307 -70.605 1.00 30.12 167 ARG A CA 1
ATOM 1288 C C . ARG A 1 167 ? 16.310 -27.399 -69.745 1.00 30.12 167 ARG A C 1
ATOM 1290 O O . ARG A 1 167 ? 16.241 -26.182 -69.864 1.00 30.12 167 ARG A O 1
ATOM 1297 N N . GLY A 1 168 ? 17.213 -28.002 -68.963 1.00 29.03 168 GLY A N 1
ATOM 1298 C CA . GLY A 1 168 ? 18.562 -27.441 -68.731 1.00 29.03 168 GLY A CA 1
ATOM 1299 C C . GLY A 1 168 ? 19.464 -27.688 -69.962 1.00 29.03 168 GLY A C 1
ATOM 1300 O O . GLY A 1 168 ? 18.972 -28.324 -70.904 1.00 29.03 168 GLY A O 1
ATOM 1301 N N . PRO A 1 169 ? 20.750 -27.263 -70.006 1.00 40.59 169 PRO A N 1
ATOM 1302 C CA . PRO A 1 169 ? 21.697 -27.148 -68.877 1.00 40.59 169 PRO A CA 1
ATOM 1303 C C . PRO A 1 169 ? 22.605 -25.877 -68.850 1.00 40.59 169 PRO A C 1
ATOM 1305 O O . PRO A 1 169 ? 22.652 -25.110 -69.809 1.00 40.59 169 PRO A O 1
ATOM 1308 N N . ASP A 1 170 ? 23.342 -25.702 -67.741 1.00 30.91 170 ASP A N 1
ATOM 1309 C CA . ASP A 1 170 ? 24.505 -24.798 -67.505 1.00 30.91 170 ASP A CA 1
ATOM 1310 C C . ASP A 1 170 ? 25.704 -25.115 -68.460 1.00 30.91 170 ASP A C 1
ATOM 1312 O O . ASP A 1 170 ? 25.659 -26.213 -69.033 1.00 30.91 170 ASP A O 1
ATOM 1316 N N . PRO A 1 171 ? 26.779 -24.280 -68.666 1.00 44.59 171 PRO A N 1
ATOM 1317 C CA . PRO A 1 171 ? 27.730 -23.816 -67.614 1.00 44.59 171 PRO A CA 1
ATOM 1318 C C . PRO A 1 171 ? 28.543 -22.487 -67.808 1.00 44.59 171 PRO A C 1
ATOM 1320 O O . PRO A 1 171 ? 28.638 -21.961 -68.910 1.00 44.59 171 PRO A O 1
ATOM 1323 N N . GLU A 1 172 ? 29.191 -22.042 -66.700 1.00 27.70 172 GLU A N 1
ATOM 1324 C CA . GLU A 1 172 ? 30.507 -21.328 -66.567 1.00 27.70 172 GLU A CA 1
ATOM 1325 C C . GLU A 1 172 ? 30.675 -19.904 -67.183 1.00 27.70 172 GLU A C 1
ATOM 1327 O O . GLU A 1 172 ? 30.125 -19.615 -68.232 1.00 27.70 172 GLU A O 1
ATOM 1332 N N . VAL A 1 173 ? 31.423 -18.892 -66.697 1.00 31.64 173 VAL A N 1
ATOM 1333 C CA . VAL A 1 173 ? 32.405 -18.569 -65.627 1.00 31.64 173 VAL A CA 1
ATOM 1334 C C . VAL A 1 173 ? 32.580 -17.025 -65.655 1.00 31.64 173 VAL A C 1
ATOM 1336 O O . VAL A 1 173 ? 32.455 -16.445 -66.728 1.00 31.64 173 VAL A O 1
ATOM 1339 N N . ASP A 1 174 ? 32.884 -16.346 -64.538 1.00 29.75 174 ASP A N 1
ATOM 1340 C CA . ASP A 1 174 ? 34.159 -15.613 -64.326 1.00 29.75 174 ASP A CA 1
ATOM 1341 C C . ASP A 1 174 ? 34.160 -14.792 -63.013 1.00 29.75 174 ASP A C 1
ATOM 1343 O O . ASP A 1 174 ? 33.133 -14.383 -62.471 1.00 29.75 174 ASP A O 1
ATOM 1347 N N . SER A 1 175 ? 35.367 -14.613 -62.491 1.00 31.78 175 SER A N 1
ATOM 1348 C CA . SER A 1 175 ? 35.772 -14.105 -61.185 1.00 31.78 175 SER A CA 1
ATOM 1349 C C . SER A 1 175 ? 36.066 -12.599 -61.194 1.00 31.78 175 SER A C 1
ATOM 1351 O O . SER A 1 175 ? 36.549 -12.086 -62.193 1.00 31.78 175 SER A O 1
ATOM 1353 N N . GLN A 1 176 ? 35.895 -11.924 -60.045 1.00 31.78 176 GLN A N 1
ATOM 1354 C CA . GLN A 1 176 ? 36.759 -10.858 -59.467 1.00 31.78 176 GLN A CA 1
ATOM 1355 C C . GLN A 1 176 ? 35.998 -10.194 -58.298 1.00 31.78 176 GLN A C 1
ATOM 1357 O O . GLN A 1 176 ? 34.898 -9.687 -58.464 1.00 31.78 176 GLN A O 1
ATOM 1362 N N . ALA A 1 177 ? 36.402 -10.369 -57.036 1.00 28.86 177 ALA A N 1
ATOM 1363 C CA . ALA A 1 177 ? 37.497 -9.680 -56.342 1.00 28.86 177 ALA A CA 1
ATOM 1364 C C . ALA A 1 177 ? 37.299 -8.153 -56.248 1.00 28.86 177 ALA A C 1
ATOM 1366 O O . ALA A 1 177 ? 37.571 -7.425 -57.195 1.00 28.86 177 ALA A O 1
ATOM 1367 N N . GLY A 1 178 ? 36.914 -7.659 -55.064 1.00 28.84 178 GLY A N 1
ATOM 1368 C CA . GLY A 1 178 ? 37.020 -6.233 -54.754 1.00 28.84 178 GLY A CA 1
ATOM 1369 C C . GLY A 1 178 ? 36.227 -5.772 -53.533 1.00 28.84 178 GLY A C 1
ATOM 1370 O O . GLY A 1 178 ? 35.005 -5.778 -53.542 1.00 28.84 178 GLY A O 1
ATOM 1371 N N . GLY A 1 179 ? 36.936 -5.267 -52.520 1.00 30.17 179 GLY A N 1
ATOM 1372 C CA . GLY A 1 179 ? 36.431 -4.135 -51.739 1.00 30.17 179 GLY A CA 1
ATOM 1373 C C . GLY A 1 179 ? 35.844 -4.437 -50.366 1.00 30.17 179 GLY A C 1
ATOM 1374 O O . GLY A 1 179 ? 34.637 -4.410 -50.152 1.00 30.17 179 GLY A O 1
ATOM 1375 N N . LEU A 1 180 ? 36.734 -4.583 -49.388 1.00 34.31 180 LEU A N 1
ATOM 1376 C CA . LEU A 1 180 ? 36.447 -4.342 -47.978 1.00 34.31 180 LEU A CA 1
ATOM 1377 C C . LEU A 1 180 ? 35.892 -2.918 -47.791 1.00 34.31 180 LEU A C 1
ATOM 1379 O O . LEU A 1 180 ? 36.611 -1.940 -47.968 1.00 34.31 180 LEU A O 1
ATOM 1383 N N . SER A 1 181 ? 34.646 -2.795 -47.345 1.00 37.59 181 SER A N 1
ATOM 1384 C CA . SER A 1 181 ? 34.168 -1.621 -46.608 1.00 37.59 181 SER A CA 1
ATOM 1385 C C . SER A 1 181 ? 33.507 -2.104 -45.327 1.00 37.59 181 SER A C 1
ATOM 1387 O O . SER A 1 181 ? 32.290 -2.176 -45.189 1.00 37.59 181 SER A O 1
ATOM 1389 N N . ARG A 1 182 ? 34.355 -2.494 -44.367 1.00 36.16 182 ARG A N 1
ATOM 1390 C CA . ARG A 1 182 ? 33.946 -2.603 -42.968 1.00 36.16 182 ARG A CA 1
ATOM 1391 C C . ARG A 1 182 ? 33.714 -1.185 -42.469 1.00 36.16 182 ARG A C 1
ATOM 1393 O O . ARG A 1 182 ? 34.644 -0.522 -42.018 1.00 36.16 182 ARG A O 1
ATOM 1400 N N . SER A 1 183 ? 32.471 -0.735 -42.566 1.00 34.66 183 SER A N 1
ATOM 1401 C CA . SER A 1 183 ? 31.964 0.411 -41.826 1.00 34.66 183 SER A CA 1
ATOM 1402 C C . SER A 1 183 ? 32.171 0.122 -40.344 1.00 34.66 183 SER A C 1
ATOM 1404 O O . SER A 1 183 ? 31.363 -0.550 -39.704 1.00 34.66 183 SER A O 1
ATOM 1406 N N . ALA A 1 184 ? 33.300 0.577 -39.802 1.00 36.19 184 ALA A N 1
ATOM 1407 C CA . ALA A 1 184 ? 33.539 0.626 -38.375 1.00 36.19 184 ALA A CA 1
ATOM 1408 C C . ALA A 1 184 ? 32.574 1.665 -37.798 1.00 36.19 184 ALA A C 1
ATOM 1410 O O . ALA A 1 184 ? 32.923 2.825 -37.580 1.00 36.19 184 ALA A O 1
ATOM 1411 N N . ALA A 1 185 ? 31.327 1.241 -37.589 1.00 37.84 185 ALA A N 1
ATOM 1412 C CA . ALA A 1 185 ? 30.407 1.906 -36.698 1.00 37.84 185 ALA A CA 1
ATOM 1413 C C . ALA A 1 185 ? 31.118 1.966 -35.348 1.00 37.84 185 ALA A C 1
ATOM 1415 O O . ALA A 1 185 ? 31.246 0.962 -34.644 1.00 37.84 185 ALA A O 1
ATOM 1416 N N . ARG A 1 186 ? 31.656 3.146 -35.030 1.00 40.88 186 ARG A N 1
ATOM 1417 C CA . ARG A 1 186 ? 32.092 3.513 -33.690 1.00 40.88 186 ARG A CA 1
ATOM 1418 C C . ARG A 1 186 ? 30.890 3.294 -32.780 1.00 40.88 186 ARG A C 1
ATOM 1420 O O . ARG A 1 186 ? 30.041 4.169 -32.635 1.00 40.88 186 ARG A O 1
ATOM 1427 N N . GLN A 1 187 ? 30.803 2.104 -32.195 1.00 42.56 187 GLN A N 1
ATOM 1428 C CA . GLN A 1 187 ? 29.943 1.838 -31.061 1.00 42.56 187 GLN A CA 1
ATOM 1429 C C . GLN A 1 187 ? 30.492 2.690 -29.928 1.00 42.56 187 GLN A C 1
ATOM 1431 O O . GLN A 1 187 ? 31.413 2.306 -29.208 1.00 42.56 187 GLN A O 1
ATOM 1436 N N . ASN A 1 188 ? 29.960 3.904 -29.833 1.00 37.91 188 ASN A N 1
ATOM 1437 C CA . ASN A 1 188 ? 30.106 4.731 -28.662 1.00 37.91 188 ASN A CA 1
ATOM 1438 C C . ASN A 1 188 ? 29.501 3.901 -27.527 1.00 37.91 188 ASN A C 1
ATOM 1440 O O . ASN A 1 188 ? 28.281 3.733 -27.470 1.00 37.91 188 ASN A O 1
ATOM 1444 N N . LYS A 1 189 ? 30.349 3.281 -26.697 1.00 42.16 189 LYS A N 1
ATOM 1445 C CA . LYS A 1 189 ? 29.933 2.613 -25.464 1.00 42.16 189 LYS A CA 1
ATOM 1446 C C . LYS A 1 189 ? 29.346 3.701 -24.570 1.00 42.16 189 LYS A C 1
ATOM 1448 O O . LYS A 1 189 ? 30.046 4.258 -23.732 1.00 42.16 189 LYS A O 1
ATOM 1453 N N . LYS A 1 190 ? 28.071 4.041 -24.789 1.00 52.31 190 LYS A N 1
ATOM 1454 C CA . LYS A 1 190 ? 27.282 4.802 -23.829 1.00 52.31 190 LYS A CA 1
ATOM 1455 C C . LYS A 1 190 ? 27.363 3.999 -22.540 1.00 52.31 190 LYS A C 1
ATOM 1457 O O . LYS A 1 190 ? 27.026 2.814 -22.514 1.00 52.31 190 LYS A O 1
ATOM 1462 N N . THR A 1 191 ? 27.907 4.623 -21.507 1.00 49.69 191 THR A N 1
ATOM 1463 C CA . THR A 1 191 ? 27.835 4.119 -20.142 1.00 49.69 191 THR A CA 1
ATOM 1464 C C . THR A 1 191 ? 26.390 3.697 -19.864 1.00 49.69 191 THR A C 1
ATOM 1466 O O . THR A 1 191 ? 25.473 4.372 -20.342 1.00 49.69 191 THR A O 1
ATOM 1469 N N . PRO A 1 192 ? 26.143 2.581 -19.155 1.00 50.81 192 PRO A N 1
ATOM 1470 C CA . PRO A 1 192 ? 24.792 2.217 -18.754 1.00 50.81 192 PRO A CA 1
ATOM 1471 C C . PRO A 1 192 ? 24.313 3.269 -17.750 1.00 50.81 192 PRO A C 1
ATOM 1473 O O . PRO A 1 192 ? 24.551 3.159 -16.550 1.00 50.81 192 PRO A O 1
ATOM 1476 N N . GLN A 1 193 ? 23.730 4.341 -18.277 1.00 61.28 193 GLN A N 1
ATOM 1477 C CA . GLN A 1 193 ? 23.176 5.440 -17.514 1.00 61.28 193 GLN A CA 1
ATOM 1478 C C . GLN A 1 193 ? 21.953 4.893 -16.780 1.00 61.28 193 GLN A C 1
ATOM 1480 O O . GLN A 1 193 ? 21.078 4.284 -17.400 1.00 61.28 193 GLN A O 1
ATOM 1485 N N . ASN A 1 194 ? 21.914 5.071 -15.463 1.00 69.00 194 AS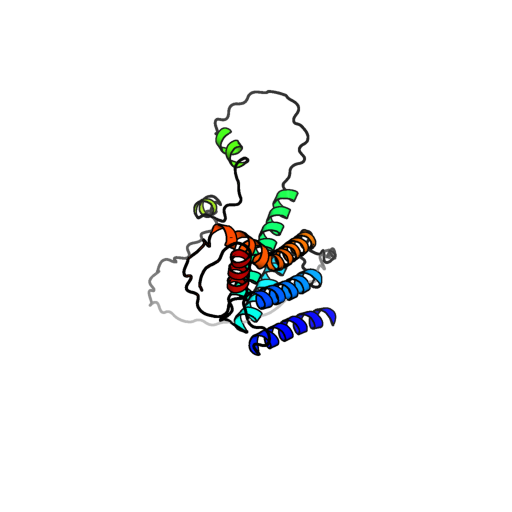N A N 1
ATOM 1486 C CA . ASN A 1 194 ? 20.681 4.873 -14.716 1.00 69.00 194 ASN A CA 1
ATOM 1487 C C . ASN A 1 194 ? 19.703 5.978 -15.115 1.00 69.00 194 ASN A C 1
ATOM 1489 O O . ASN A 1 194 ? 20.103 7.133 -15.270 1.00 69.00 194 ASN A O 1
ATOM 1493 N N . TRP A 1 195 ? 18.437 5.615 -15.275 1.00 80.06 195 TRP A N 1
ATOM 1494 C CA . TRP A 1 195 ? 17.365 6.578 -15.485 1.00 80.06 195 TRP A CA 1
ATOM 1495 C C . TRP A 1 195 ? 17.368 7.653 -14.379 1.00 80.06 195 TRP A C 1
ATOM 1497 O O . TRP A 1 195 ? 17.516 7.318 -13.200 1.00 80.06 195 TRP A O 1
ATOM 1507 N N . LYS A 1 196 ? 17.264 8.933 -14.766 1.00 79.31 196 LYS A N 1
ATOM 1508 C CA . LYS A 1 196 ? 17.446 10.087 -13.866 1.00 79.31 196 LYS A CA 1
ATOM 1509 C C . LYS A 1 196 ? 16.359 10.157 -12.787 1.00 79.31 196 LYS A C 1
ATOM 1511 O O . LYS A 1 196 ? 16.705 10.325 -11.622 1.00 79.31 196 LYS A O 1
ATOM 1516 N N . GLY A 1 197 ? 15.100 9.888 -13.147 1.00 81.25 197 GLY A N 1
ATOM 1517 C CA . GLY A 1 197 ? 13.945 9.890 -12.230 1.00 81.25 197 GLY A CA 1
ATOM 1518 C C . GLY A 1 197 ? 13.916 8.741 -11.213 1.00 81.25 197 GLY A C 1
ATOM 1519 O O . GLY A 1 197 ? 12.978 8.589 -10.439 1.00 81.25 197 GLY A O 1
ATOM 1520 N N . LYS A 1 198 ? 14.953 7.895 -11.168 1.00 86.56 198 LYS A N 1
ATOM 1521 C CA . LYS A 1 198 ? 15.032 6.793 -10.200 1.00 86.56 198 LYS A CA 1
ATOM 1522 C C . LYS A 1 198 ? 15.026 7.283 -8.748 1.00 86.56 198 LYS A C 1
ATOM 1524 O O . LYS A 1 198 ? 14.495 6.581 -7.893 1.00 86.56 198 LYS A O 1
ATOM 1529 N N . HIS A 1 199 ? 15.657 8.422 -8.457 1.00 90.06 199 HIS A N 1
ATOM 1530 C CA . HIS A 1 199 ? 15.718 8.938 -7.088 1.00 90.06 199 HIS A CA 1
ATOM 1531 C C . HIS A 1 199 ? 14.341 9.397 -6.601 1.00 90.06 199 HIS A C 1
ATOM 1533 O O . HIS A 1 199 ? 13.918 8.955 -5.537 1.00 90.06 199 HIS A O 1
ATOM 1539 N N . GLU A 1 200 ? 13.632 10.165 -7.428 1.00 91.56 200 GLU A N 1
ATOM 1540 C CA . GLU A 1 200 ? 12.269 10.645 -7.170 1.00 91.56 200 GLU A CA 1
ATOM 1541 C C . GLU A 1 200 ? 11.317 9.469 -6.948 1.00 91.56 200 GLU A C 1
ATOM 1543 O O . GLU A 1 200 ? 10.624 9.412 -5.940 1.00 91.56 200 GLU A O 1
ATOM 1548 N N . VAL A 1 201 ? 11.387 8.430 -7.790 1.00 93.19 201 VAL A N 1
ATOM 1549 C CA . VAL A 1 201 ? 10.581 7.215 -7.584 1.00 93.19 201 VAL A CA 1
ATOM 1550 C C . VAL A 1 201 ? 10.862 6.546 -6.234 1.00 93.19 201 VAL A C 1
ATOM 1552 O O . VAL A 1 201 ? 9.935 6.050 -5.596 1.00 93.19 201 VAL A O 1
ATOM 1555 N N . ILE A 1 202 ? 12.120 6.488 -5.785 1.00 93.38 202 ILE A N 1
ATOM 1556 C CA . ILE A 1 202 ? 12.455 5.904 -4.475 1.00 93.38 202 ILE A CA 1
ATOM 1557 C C . ILE A 1 202 ? 11.879 6.761 -3.345 1.00 93.38 202 ILE A C 1
ATOM 1559 O O . ILE A 1 202 ? 11.349 6.204 -2.384 1.00 93.38 202 ILE A O 1
ATOM 1563 N N . GLU A 1 203 ? 11.972 8.084 -3.462 1.00 95.19 203 GLU A N 1
ATOM 1564 C CA . GLU A 1 203 ? 11.400 9.031 -2.507 1.00 95.19 203 GLU A CA 1
ATOM 1565 C C . GLU A 1 203 ? 9.878 8.879 -2.427 1.00 95.19 203 GLU A C 1
ATOM 1567 O O . GLU A 1 203 ? 9.367 8.586 -1.350 1.00 95.19 203 GLU A O 1
ATOM 1572 N N . SER A 1 204 ? 9.167 8.886 -3.557 1.00 96.25 204 SER A N 1
ATOM 1573 C CA . SER A 1 204 ? 7.714 8.680 -3.591 1.00 96.25 204 SER A CA 1
ATOM 1574 C C . SER A 1 204 ? 7.282 7.312 -3.049 1.00 96.25 204 SER A C 1
ATOM 1576 O O . SER A 1 204 ? 6.216 7.182 -2.447 1.00 96.25 204 SER A O 1
ATOM 1578 N N . ILE A 1 205 ? 8.084 6.254 -3.243 1.00 96.12 205 ILE A N 1
ATOM 1579 C CA . ILE A 1 205 ? 7.807 4.947 -2.622 1.00 96.12 205 ILE A CA 1
ATOM 1580 C C . ILE A 1 205 ? 8.008 5.010 -1.101 1.00 96.12 205 ILE A C 1
ATOM 1582 O O . ILE A 1 205 ? 7.240 4.380 -0.377 1.00 96.12 205 ILE A O 1
ATOM 1586 N N . ASN A 1 206 ? 9.011 5.739 -0.603 1.00 96.69 206 ASN A N 1
ATOM 1587 C CA . ASN A 1 206 ? 9.206 5.922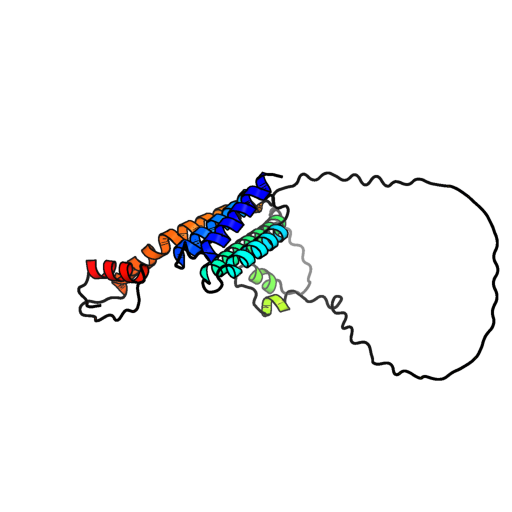 0.838 1.00 96.69 206 ASN A CA 1
ATOM 1588 C C . ASN A 1 206 ? 8.070 6.740 1.455 1.00 96.69 206 ASN A C 1
ATOM 1590 O O . ASN A 1 206 ? 7.511 6.303 2.453 1.00 96.69 206 ASN A O 1
ATOM 1594 N N . GLU A 1 207 ? 7.655 7.835 0.817 1.00 96.75 207 GLU A N 1
ATOM 1595 C CA . GLU A 1 207 ? 6.483 8.611 1.237 1.00 96.75 207 GLU A CA 1
ATOM 1596 C C . GLU A 1 207 ? 5.224 7.742 1.291 1.00 96.75 207 GLU A C 1
ATOM 1598 O O . GLU A 1 207 ? 4.435 7.838 2.226 1.00 96.75 207 GLU A O 1
ATOM 1603 N N . LEU A 1 208 ? 5.052 6.837 0.323 1.00 96.44 208 LEU A N 1
ATOM 1604 C CA . LEU A 1 208 ? 3.952 5.880 0.328 1.00 96.44 208 LEU A CA 1
ATOM 1605 C C . LEU A 1 208 ? 4.039 4.884 1.498 1.00 96.44 208 LEU A C 1
ATOM 1607 O O . LEU A 1 208 ? 3.014 4.524 2.076 1.00 96.44 208 LEU A O 1
ATOM 1611 N N . ILE A 1 209 ? 5.236 4.410 1.847 1.00 96.38 209 ILE A N 1
ATOM 1612 C CA . ILE A 1 209 ? 5.428 3.537 3.015 1.00 96.38 209 ILE A CA 1
ATOM 1613 C C . ILE A 1 209 ? 5.082 4.298 4.300 1.00 96.38 209 ILE A C 1
ATOM 1615 O O . ILE A 1 209 ? 4.319 3.781 5.118 1.00 96.38 209 ILE A O 1
ATOM 1619 N N . ASP A 1 210 ? 5.567 5.531 4.436 1.00 96.19 210 ASP A N 1
ATOM 1620 C CA . ASP A 1 210 ? 5.287 6.385 5.588 1.00 96.19 210 ASP A CA 1
ATOM 1621 C C . ASP A 1 210 ? 3.789 6.719 5.673 1.00 96.19 210 ASP A C 1
ATOM 1623 O O . ASP A 1 210 ? 3.197 6.660 6.749 1.00 96.19 210 ASP A O 1
ATOM 1627 N N . GLU A 1 211 ? 3.120 6.983 4.547 1.00 96.38 211 GLU A N 1
ATOM 1628 C CA . GLU A 1 211 ? 1.665 7.160 4.491 1.00 96.38 211 GLU A CA 1
ATOM 1629 C C . GLU A 1 211 ? 0.953 5.931 5.072 1.00 96.38 211 GLU A C 1
ATOM 1631 O O . GLU A 1 211 ? 0.108 6.082 5.956 1.00 96.38 211 GLU A O 1
ATOM 1636 N N . LEU A 1 212 ? 1.331 4.714 4.650 1.00 95.38 212 LEU A N 1
ATOM 1637 C CA . LEU A 1 212 ? 0.736 3.473 5.164 1.00 95.38 212 LEU A CA 1
ATOM 1638 C C . LEU A 1 212 ? 0.898 3.312 6.683 1.00 95.38 212 LEU A C 1
ATOM 1640 O O . LEU A 1 212 ? 0.009 2.740 7.319 1.00 95.38 212 LEU A O 1
ATOM 1644 N N . ASP A 1 213 ? 1.994 3.799 7.269 1.00 94.38 213 ASP A N 1
ATOM 1645 C CA . ASP A 1 213 ? 2.212 3.783 8.722 1.00 94.38 213 ASP A CA 1
ATOM 1646 C C . ASP A 1 213 ? 1.238 4.706 9.468 1.00 94.38 213 ASP A C 1
ATOM 1648 O O . ASP A 1 213 ? 0.802 4.387 10.577 1.00 94.38 213 ASP A O 1
ATOM 1652 N N . HIS A 1 214 ? 0.830 5.813 8.845 1.00 93.31 214 HIS A N 1
ATOM 1653 C CA . HIS A 1 214 ? 0.015 6.847 9.483 1.00 93.31 214 HIS A CA 1
ATOM 1654 C C . HIS A 1 214 ? -1.498 6.737 9.197 1.00 93.31 214 HIS A C 1
ATOM 1656 O O . HIS A 1 214 ? -2.288 7.401 9.877 1.00 93.31 214 HIS A O 1
ATOM 1662 N N . ILE A 1 215 ? -1.939 5.874 8.265 1.00 93.75 215 ILE A N 1
ATOM 1663 C CA . ILE A 1 215 ? -3.367 5.705 7.900 1.00 93.75 215 ILE A CA 1
ATOM 1664 C C . ILE A 1 215 ? -4.251 5.434 9.122 1.00 93.75 215 ILE A C 1
ATOM 1666 O O . ILE A 1 215 ? -5.297 6.064 9.288 1.00 93.75 215 ILE A O 1
ATOM 1670 N N . GLN A 1 216 ? -3.847 4.502 9.992 1.00 93.62 216 GLN A N 1
ATOM 1671 C CA . GLN A 1 216 ? -4.665 4.128 11.150 1.00 93.62 216 GLN A CA 1
ATOM 1672 C C . GLN A 1 216 ? -4.855 5.305 12.109 1.00 93.62 216 GLN A C 1
ATOM 1674 O O . GLN A 1 216 ? -5.963 5.503 12.606 1.00 93.62 216 GLN A O 1
ATOM 1679 N N . GLY A 1 217 ? -3.814 6.114 12.325 1.00 93.50 217 GLY A N 1
ATOM 1680 C CA . GLY A 1 217 ? -3.888 7.312 13.161 1.00 93.50 217 GLY A CA 1
ATOM 1681 C C . GLY A 1 217 ? -4.846 8.354 12.586 1.00 93.50 217 GLY A C 1
ATOM 1682 O O . GLY A 1 217 ? -5.741 8.811 13.293 1.00 93.50 217 GLY A O 1
ATOM 1683 N N . SER A 1 218 ? -4.716 8.653 11.288 1.00 94.25 218 SER A N 1
ATOM 1684 C CA . SER A 1 218 ? -5.565 9.633 10.594 1.00 94.25 218 SER A CA 1
ATOM 1685 C C . SER A 1 218 ? -7.055 9.276 10.661 1.00 94.25 218 SER A C 1
ATOM 1687 O O . SER A 1 218 ? -7.885 10.136 10.956 1.00 94.25 218 SER A O 1
ATOM 1689 N N . ILE A 1 219 ? -7.393 7.996 10.462 1.00 95.31 219 ILE A N 1
ATOM 1690 C CA . ILE A 1 219 ? -8.775 7.505 10.564 1.00 95.31 219 ILE A CA 1
ATOM 1691 C C . ILE A 1 219 ? -9.261 7.570 12.016 1.00 95.31 219 ILE A C 1
ATOM 1693 O O . ILE A 1 219 ? -10.369 8.024 12.287 1.00 95.31 219 ILE A O 1
ATOM 1697 N N . THR A 1 220 ? -8.427 7.143 12.963 1.00 95.44 220 THR A N 1
ATOM 1698 C CA . THR A 1 220 ? -8.792 7.046 14.383 1.00 95.44 220 THR A CA 1
ATOM 1699 C C . THR A 1 220 ? -9.142 8.405 14.992 1.00 95.44 220 THR A C 1
ATOM 1701 O O . THR A 1 220 ? -10.098 8.502 15.761 1.00 95.44 220 THR A O 1
ATOM 1704 N N . THR A 1 221 ? -8.444 9.479 14.605 1.00 93.50 221 THR A N 1
ATOM 1705 C CA . THR A 1 221 ? -8.746 10.846 15.071 1.00 93.50 221 THR A CA 1
ATOM 1706 C C . THR A 1 221 ? -10.169 11.298 14.716 1.00 93.50 221 THR A C 1
ATOM 1708 O O . THR A 1 221 ? -10.784 12.031 15.490 1.00 93.50 221 THR A O 1
ATOM 1711 N N . GLN A 1 222 ? -10.726 10.815 13.602 1.00 93.81 222 GLN A N 1
ATOM 1712 C CA . GLN A 1 222 ? -12.079 11.161 13.145 1.00 93.81 222 GLN A CA 1
ATOM 1713 C C . GLN A 1 222 ? -13.180 10.455 13.955 1.00 93.81 222 GLN A C 1
ATOM 1715 O O . GLN A 1 222 ? -14.344 10.845 13.889 1.00 93.81 222 GLN A O 1
ATOM 1720 N N . GLY A 1 223 ? -12.844 9.448 14.773 1.00 93.81 223 GLY A N 1
ATOM 1721 C CA . GLY A 1 223 ? -13.829 8.685 15.551 1.00 93.81 223 GLY A CA 1
ATOM 1722 C C . GLY A 1 223 ? -14.665 9.538 16.497 1.00 93.81 223 GLY A C 1
ATOM 1723 O O . GLY A 1 223 ? -15.869 9.327 16.639 1.00 93.81 223 GLY A O 1
ATOM 1724 N N . VAL A 1 224 ? -14.053 10.570 17.078 1.00 92.69 224 VAL A N 1
ATOM 1725 C CA . VAL A 1 224 ? -14.739 11.513 17.968 1.00 92.69 224 VAL A CA 1
ATOM 1726 C C . VAL A 1 224 ? -15.772 12.353 17.214 1.00 92.69 224 VAL A C 1
ATOM 1728 O O . VAL A 1 224 ? -16.719 12.830 17.824 1.00 92.69 224 VAL A O 1
ATOM 1731 N N . GLU A 1 225 ? -15.638 12.574 15.912 1.00 94.31 225 GLU A N 1
ATOM 1732 C CA . GLU A 1 225 ? -16.609 13.379 15.161 1.00 94.31 225 GLU A CA 1
ATOM 1733 C C . GLU A 1 225 ? -17.863 12.576 14.810 1.00 94.31 225 GLU A C 1
ATOM 1735 O O . GLU A 1 225 ? -18.948 13.149 14.753 1.00 94.31 225 GLU A O 1
ATOM 1740 N N . HIS A 1 226 ? -17.729 11.255 14.667 1.00 93.75 226 HIS A N 1
ATOM 1741 C CA . HIS A 1 226 ? -18.791 10.385 14.163 1.00 93.75 226 HIS A CA 1
ATOM 1742 C C . HIS A 1 226 ? -19.542 9.576 15.225 1.00 93.75 226 HIS A C 1
ATOM 1744 O O . HIS A 1 226 ? -20.671 9.184 14.964 1.00 93.75 226 HIS A O 1
ATOM 1750 N N . ILE A 1 227 ? -18.939 9.302 16.387 1.00 95.44 227 ILE A N 1
ATOM 1751 C CA . ILE A 1 227 ? -19.553 8.455 17.425 1.00 95.44 227 ILE A CA 1
ATOM 1752 C C . ILE A 1 227 ? -20.067 9.316 18.563 1.00 95.44 227 ILE A C 1
ATOM 1754 O O . ILE A 1 227 ? -19.256 9.914 19.264 1.00 95.44 227 ILE A O 1
ATOM 1758 N N . HIS A 1 228 ? -21.372 9.371 18.798 1.00 94.38 228 HIS A N 1
ATOM 1759 C CA . HIS A 1 228 ? -21.982 10.174 19.860 1.00 94.38 228 HIS A CA 1
ATOM 1760 C C . HIS A 1 228 ? -22.270 9.366 21.138 1.00 94.38 228 HIS A C 1
ATOM 1762 O O . HIS A 1 228 ? -22.155 8.144 21.177 1.00 94.38 228 HIS A O 1
ATOM 1768 N N . ALA A 1 229 ? -22.581 10.066 22.235 1.00 94.69 229 ALA A N 1
ATOM 1769 C CA . ALA A 1 229 ? -22.902 9.413 23.503 1.00 94.69 229 ALA A CA 1
ATOM 1770 C C . ALA A 1 229 ? -24.256 8.687 23.426 1.00 94.69 229 ALA A C 1
ATOM 1772 O O . ALA A 1 229 ? -25.187 9.189 22.798 1.00 94.69 229 ALA A O 1
ATOM 1773 N N . ASN A 1 230 ? -24.372 7.553 24.123 1.00 94.38 230 ASN A N 1
ATOM 1774 C CA . ASN A 1 230 ? -25.560 6.686 24.151 1.00 94.38 230 ASN A CA 1
ATOM 1775 C C . ASN A 1 230 ? -25.947 6.068 22.792 1.00 94.38 230 ASN A C 1
ATOM 1777 O O . ASN A 1 230 ? -27.096 5.667 22.603 1.00 94.38 230 ASN A O 1
ATOM 1781 N N . GLU A 1 231 ? -25.007 5.968 21.850 1.00 95.94 231 GLU A N 1
ATOM 1782 C CA . GLU A 1 231 ? -25.201 5.207 20.614 1.00 95.94 231 GLU A CA 1
ATOM 1783 C C . GLU A 1 231 ? -24.928 3.712 20.821 1.00 95.94 231 GLU A C 1
ATOM 1785 O O . GLU A 1 231 ? -24.162 3.313 21.702 1.00 95.94 231 GLU A O 1
ATOM 1790 N N . VAL A 1 232 ? -25.561 2.886 19.985 1.00 95.81 232 VAL A N 1
ATOM 1791 C CA . VAL A 1 232 ? -25.312 1.443 19.898 1.00 95.81 232 VAL A CA 1
ATOM 1792 C C . VAL A 1 232 ? -24.732 1.157 18.516 1.00 95.81 232 VAL A C 1
ATOM 1794 O O . VAL A 1 232 ? -25.409 1.352 17.506 1.00 95.81 232 VAL A O 1
ATOM 1797 N N . ILE A 1 233 ? -23.475 0.720 18.465 1.00 96.12 233 ILE A N 1
ATOM 1798 C CA . ILE A 1 233 ? -22.718 0.510 17.227 1.00 96.12 233 ILE A CA 1
ATOM 1799 C C . ILE A 1 233 ? -22.580 -0.983 16.959 1.00 96.12 233 ILE A C 1
ATOM 1801 O O . ILE A 1 233 ? -21.920 -1.683 17.703 1.00 96.12 233 ILE A O 1
ATOM 1805 N N . LEU A 1 234 ? -23.104 -1.477 15.841 1.00 96.31 234 LEU A N 1
ATOM 1806 C CA . LEU A 1 234 ? -22.869 -2.864 15.440 1.00 96.31 234 LEU A CA 1
ATOM 1807 C C . LEU A 1 234 ? -21.556 -2.990 14.654 1.00 96.31 234 LEU A C 1
ATOM 1809 O O . LEU A 1 234 ? -21.363 -2.303 13.651 1.00 96.31 234 LEU A O 1
ATOM 1813 N N . THR A 1 235 ? -20.682 -3.918 15.053 1.00 95.44 235 THR A N 1
ATOM 1814 C CA . THR A 1 235 ? -19.465 -4.267 14.298 1.00 95.44 235 THR A CA 1
ATOM 1815 C C . THR A 1 235 ? -19.416 -5.751 13.939 1.00 95.44 235 THR A C 1
ATOM 1817 O O . THR A 1 235 ? -20.094 -6.581 14.541 1.00 95.44 235 THR A O 1
ATOM 1820 N N . MET A 1 236 ? -18.623 -6.096 12.922 1.00 95.19 236 MET A N 1
ATOM 1821 C CA . MET A 1 236 ? -18.408 -7.476 12.490 1.00 95.19 236 MET A CA 1
ATOM 1822 C C . MET A 1 236 ? -16.919 -7.719 12.239 1.00 95.19 236 MET A C 1
ATOM 1824 O O . MET A 1 236 ? -16.252 -6.921 11.580 1.00 95.19 236 MET A O 1
ATOM 1828 N N . GLY A 1 237 ? -16.427 -8.868 12.701 1.00 93.31 237 GLY A N 1
ATOM 1829 C CA . GLY A 1 237 ? -15.052 -9.304 12.479 1.00 93.31 237 GLY A CA 1
ATOM 1830 C C . GLY A 1 237 ? -14.043 -8.623 13.404 1.00 93.31 237 GLY A C 1
ATOM 1831 O O . GLY A 1 237 ? -14.403 -7.947 14.364 1.00 93.31 237 GLY A O 1
ATOM 1832 N N . MET A 1 238 ? -12.759 -8.839 13.119 1.00 89.19 238 MET A N 1
ATOM 1833 C CA . MET A 1 238 ? -11.647 -8.269 13.880 1.00 89.19 238 MET A CA 1
ATOM 1834 C C . MET A 1 238 ? -10.821 -7.377 12.955 1.00 89.19 238 MET A C 1
ATOM 1836 O O . MET A 1 238 ? -10.094 -7.869 12.095 1.00 89.19 238 MET A O 1
ATOM 1840 N N . SER A 1 239 ? -10.980 -6.063 13.109 1.00 93.38 239 SER A N 1
ATOM 1841 C CA . SER A 1 239 ? -10.252 -5.041 12.356 1.00 93.38 239 SER A CA 1
ATOM 1842 C C . SER A 1 239 ? -9.562 -4.102 13.334 1.00 93.38 239 SER A C 1
ATOM 1844 O O . SER A 1 239 ? -10.231 -3.413 14.109 1.00 93.38 239 SER A O 1
ATOM 1846 N N . ASP A 1 240 ? -8.231 -4.051 13.277 1.00 91.94 240 ASP A N 1
ATOM 1847 C CA . ASP A 1 240 ? -7.428 -3.184 14.144 1.00 91.94 240 ASP A CA 1
ATOM 1848 C C . ASP A 1 240 ? -7.829 -1.715 13.992 1.00 91.94 240 ASP A C 1
ATOM 1850 O O . ASP A 1 240 ? -7.953 -0.996 14.981 1.00 91.94 240 ASP A O 1
ATOM 1854 N N . THR A 1 241 ? -8.117 -1.281 12.760 1.00 94.38 241 THR A N 1
ATOM 1855 C CA . THR A 1 241 ? -8.546 0.092 12.465 1.00 94.38 241 THR A CA 1
ATOM 1856 C C . THR A 1 241 ? -9.866 0.429 13.153 1.00 94.38 241 THR A C 1
ATOM 1858 O O . THR A 1 241 ? -9.977 1.485 13.766 1.00 94.38 241 THR A O 1
ATOM 1861 N N . THR A 1 242 ? -10.860 -0.465 13.103 1.00 94.94 242 THR A N 1
ATOM 1862 C CA . THR A 1 242 ? -12.163 -0.245 13.755 1.00 94.94 242 THR A CA 1
ATOM 1863 C C . THR A 1 242 ? -12.020 -0.239 15.274 1.00 94.94 242 THR A C 1
ATOM 1865 O O . THR A 1 242 ? -12.604 0.603 15.950 1.00 94.94 242 THR A O 1
ATOM 1868 N N . LEU A 1 243 ? -11.201 -1.138 15.818 1.00 94.75 243 LEU A N 1
ATOM 1869 C CA . LEU A 1 243 ? -10.927 -1.200 17.249 1.00 94.75 243 LEU A CA 1
ATOM 1870 C C . LEU A 1 243 ? -10.250 0.082 17.754 1.00 94.75 243 LEU A C 1
ATOM 1872 O O . LEU A 1 243 ? -10.657 0.617 18.783 1.00 94.75 243 LEU A O 1
ATOM 1876 N N . LEU A 1 244 ? -9.241 0.589 17.041 1.00 94.94 244 LEU A N 1
ATOM 1877 C CA . LEU A 1 244 ? -8.565 1.846 17.375 1.00 94.94 244 LEU A CA 1
ATOM 1878 C C . LEU A 1 244 ? -9.524 3.039 17.270 1.00 94.94 244 LEU A C 1
ATOM 1880 O O . LEU A 1 244 ? -9.594 3.842 18.199 1.00 94.94 244 LEU A O 1
ATOM 1884 N N . PHE A 1 245 ? -10.323 3.095 16.202 1.00 96.38 245 PHE A N 1
ATOM 1885 C CA . PHE A 1 245 ? -11.337 4.126 15.978 1.00 96.38 245 PHE A CA 1
ATOM 1886 C C . PHE A 1 245 ? -12.350 4.217 17.127 1.00 96.38 245 PHE A C 1
ATOM 1888 O O . PHE A 1 245 ? -12.589 5.297 17.669 1.00 96.38 245 PHE A O 1
ATOM 1895 N N . LEU A 1 246 ? -12.895 3.074 17.558 1.00 95.56 246 LEU A N 1
ATOM 1896 C CA . LEU A 1 246 ? -13.827 3.007 18.685 1.00 95.56 246 LEU A CA 1
ATOM 1897 C C . LEU A 1 246 ? -13.138 3.358 20.008 1.00 95.56 246 LEU A C 1
ATOM 1899 O O . LEU A 1 246 ? -13.694 4.102 20.812 1.00 95.56 246 LEU A O 1
ATOM 1903 N N . LYS A 1 247 ? -11.908 2.881 20.237 1.00 94.69 247 LYS A N 1
ATOM 1904 C CA . LYS A 1 247 ? -11.146 3.221 21.449 1.00 94.69 247 LYS A CA 1
ATOM 1905 C C . LYS A 1 247 ? -10.901 4.721 21.579 1.00 94.69 247 LYS A C 1
ATOM 1907 O O . LYS A 1 247 ? -10.969 5.240 22.688 1.00 94.69 247 LYS A O 1
ATOM 1912 N N . GLU A 1 248 ? -10.626 5.420 20.482 1.00 95.44 248 GLU A N 1
ATOM 1913 C CA . GLU A 1 248 ? -10.400 6.868 20.512 1.00 95.44 248 GLU A CA 1
ATOM 1914 C C . GLU A 1 248 ? -11.673 7.643 20.840 1.00 95.44 248 GLU A C 1
ATOM 1916 O O . GLU A 1 248 ? -11.641 8.561 21.660 1.00 95.44 248 GLU A O 1
ATOM 1921 N N . ALA A 1 249 ? -12.809 7.236 20.270 1.00 95.50 249 ALA A N 1
ATOM 1922 C CA . ALA A 1 249 ? -14.105 7.800 20.629 1.00 95.50 249 ALA A CA 1
ATOM 1923 C C . ALA A 1 249 ? -14.455 7.529 22.102 1.00 95.50 249 ALA A C 1
ATOM 1925 O O . ALA A 1 249 ? -14.915 8.433 22.805 1.00 95.50 249 ALA A O 1
ATOM 1926 N N . ALA A 1 250 ? -14.157 6.320 22.593 1.00 95.25 250 ALA A N 1
ATOM 1927 C CA . ALA A 1 250 ? -14.446 5.895 23.963 1.00 95.25 250 ALA A CA 1
ATOM 1928 C C . ALA A 1 250 ? -13.675 6.699 25.022 1.00 95.25 250 ALA A C 1
ATOM 1930 O O . ALA A 1 250 ? -14.107 6.792 26.167 1.00 95.25 250 ALA A O 1
ATOM 1931 N N . LYS A 1 251 ? -12.561 7.351 24.652 1.00 94.56 251 LYS A N 1
ATOM 1932 C CA . LYS A 1 251 ? -11.842 8.272 25.552 1.00 94.56 251 LYS A CA 1
ATOM 1933 C C . LYS A 1 251 ? -12.675 9.493 25.944 1.00 94.56 251 LYS A C 1
ATOM 1935 O O . LYS A 1 251 ? -12.406 10.094 26.980 1.00 94.56 251 LYS A O 1
ATOM 1940 N N . LYS A 1 252 ? -13.622 9.911 25.096 1.00 93.56 252 LYS A N 1
ATOM 1941 C CA . LYS A 1 252 ? -14.401 11.147 25.280 1.00 93.56 252 LYS A CA 1
ATOM 1942 C C . LYS A 1 252 ? -15.893 10.908 25.483 1.00 93.56 252 LYS A C 1
ATOM 1944 O O . LYS A 1 252 ? -16.571 11.816 25.959 1.00 93.56 252 LYS A O 1
ATOM 1949 N N . ARG A 1 253 ? -16.422 9.760 25.059 1.00 93.25 253 ARG A N 1
ATOM 1950 C CA . ARG A 1 253 ? -17.863 9.484 25.013 1.00 93.25 253 ARG A CA 1
ATOM 1951 C C . ARG A 1 253 ? -18.142 8.062 25.469 1.00 93.25 253 ARG A C 1
ATOM 1953 O O . ARG A 1 253 ? -17.385 7.152 25.157 1.00 93.25 253 ARG A O 1
ATOM 1960 N N . GLU A 1 254 ? -19.252 7.891 26.170 1.00 94.44 254 GLU A N 1
ATOM 1961 C CA . GLU A 1 254 ? -19.761 6.584 26.575 1.00 94.44 254 GLU A CA 1
ATOM 1962 C C . GLU A 1 254 ? -20.809 6.112 25.557 1.00 94.44 254 GLU A C 1
ATOM 1964 O O . GLU A 1 254 ? -21.759 6.835 25.249 1.00 94.44 254 GLU A O 1
ATOM 1969 N N . PHE A 1 255 ? -20.607 4.924 24.995 1.00 96.00 255 PHE A N 1
ATOM 1970 C CA . PHE A 1 255 ? -21.476 4.291 23.998 1.00 96.00 255 PHE A CA 1
ATOM 1971 C C . PHE A 1 255 ? -21.320 2.767 24.077 1.00 96.00 255 PHE A C 1
ATOM 1973 O O . PHE A 1 255 ? -20.434 2.261 24.769 1.00 96.00 255 PHE A O 1
ATOM 1980 N N . GLN A 1 256 ? -22.188 2.035 23.382 1.00 95.56 256 GLN A N 1
ATOM 1981 C CA . GLN A 1 256 ? -22.195 0.572 23.350 1.00 95.56 256 GLN A CA 1
ATOM 1982 C C . GLN A 1 256 ? -21.793 0.066 21.961 1.00 95.56 256 GLN A C 1
ATOM 1984 O O . GLN A 1 256 ? -22.120 0.697 20.954 1.00 95.56 256 GLN A O 1
ATOM 1989 N N . VAL A 1 257 ? -21.083 -1.065 21.913 1.00 93.06 257 VAL A N 1
ATOM 1990 C CA . VAL A 1 257 ? -20.624 -1.738 20.684 1.00 93.06 257 VAL A CA 1
ATOM 1991 C C . VAL A 1 257 ? -21.011 -3.209 20.728 1.00 93.06 257 VAL A C 1
ATOM 1993 O O . VAL A 1 257 ? -20.814 -3.799 21.813 1.00 93.06 257 VAL A O 1
#

Secondary structure (DSSP, 8-state):
-HHHHHHHHHHHHHHHHHHTT-S-SHHHHHHHHHHHHHHHHHHS--SSHHHHHHHHHHHHHHHHHH-TT-HHHHHHHHHHHHHHHHHHHHHHHHHH-------------------HHHHHHTTS--------HHHHHHS---TTS--------PPP------------------------------------PPPTTHHHHHHHHHHHHHHHHHHHHHHHHTHHHH--TT-B----S--HHHHHHHHHHHTT---B-